Protein AF-A0A0M9EMF6-F1 (afdb_monomer_lite)

pLDDT: mean 70.71, std 20.67, range [30.56, 96.38]

Secondary structure (DSSP, 8-state):
------SSHHHHHHH-TTSEEEEE--SSTTHHHHHHHHHHHHSEEEEEEEE-TT-----SS--SS-S--EEEEEEE--TTSS-GGGTT-EEEEEE--HHHHHHHHHHIIIIIS-TT-SPPHHHHHHHHHHHHHHHHHHHHHHHHHHHHTTS----HHHHHHTT---HHHHHHHSPPPPPTT----HHHHHHHHHHHHHH--S-HHHHHHHHHHHHHHHHHHHHHT--

Structure (mmCIF, N/CA/C/O backbone):
data_AF-A0A0M9EMF6-F1
#
_entry.id   AF-A0A0M9EMF6-F1
#
loop_
_atom_site.group_PDB
_atom_site.id
_atom_site.type_symbol
_atom_site.label_atom_id
_atom_site.label_alt_id
_atom_site.label_comp_id
_atom_site.label_asym_id
_atom_site.label_entity_id
_atom_site.label_seq_id
_atom_site.pdbx_PDB_ins_code
_atom_site.Cartn_x
_atom_site.Cartn_y
_atom_site.Cartn_z
_atom_site.occupancy
_atom_site.B_iso_or_equiv
_atom_site.auth_seq_id
_atom_site.auth_comp_id
_atom_site.auth_asym_id
_atom_site.auth_atom_id
_atom_site.pdbx_PDB_model_num
ATOM 1 N N . MET A 1 1 ? 22.394 -1.302 -4.229 1.00 33.19 1 MET A N 1
ATOM 2 C CA . MET A 1 1 ? 22.634 -2.178 -5.396 1.00 33.19 1 MET A CA 1
ATOM 3 C C . MET A 1 1 ? 23.606 -1.475 -6.319 1.00 33.19 1 MET A C 1
ATOM 5 O O . MET A 1 1 ? 23.375 -0.326 -6.669 1.00 33.19 1 MET A O 1
ATOM 9 N N . GLN A 1 2 ? 24.726 -2.126 -6.613 1.00 31.88 2 GLN A N 1
ATOM 10 C CA . GLN A 1 2 ? 25.745 -1.651 -7.545 1.00 31.88 2 GLN A CA 1
ATOM 11 C C . GLN A 1 2 ? 25.131 -1.702 -8.951 1.00 31.88 2 GLN A C 1
ATOM 13 O O . GLN A 1 2 ? 24.580 -2.732 -9.324 1.00 31.88 2 GLN A O 1
ATOM 18 N N . GLY A 1 3 ? 25.113 -0.572 -9.663 1.00 39.81 3 GLY A N 1
ATOM 19 C CA . GLY A 1 3 ? 24.407 -0.446 -10.939 1.00 39.81 3 GLY A CA 1
ATOM 20 C C . GLY A 1 3 ? 25.000 -1.367 -11.999 1.00 39.81 3 GLY A C 1
ATOM 21 O O . GLY A 1 3 ? 26.116 -1.131 -12.462 1.00 39.81 3 GLY A O 1
ATOM 22 N N . GLU A 1 4 ? 24.264 -2.410 -12.376 1.00 47.81 4 GLU A N 1
ATOM 23 C CA . GLU A 1 4 ? 24.622 -3.231 -13.526 1.00 47.81 4 GLU A CA 1
ATOM 24 C C . GLU A 1 4 ? 24.562 -2.378 -14.800 1.00 47.81 4 GLU A C 1
ATOM 26 O O . GLU A 1 4 ? 23.668 -1.545 -14.987 1.00 47.81 4 GLU A O 1
ATOM 31 N N . ARG A 1 5 ? 25.558 -2.539 -15.676 1.00 49.91 5 ARG A N 1
ATOM 32 C CA . ARG A 1 5 ? 25.557 -1.903 -16.994 1.00 49.91 5 ARG A CA 1
ATOM 33 C C . ARG A 1 5 ? 24.559 -2.648 -17.874 1.00 49.91 5 ARG A C 1
ATOM 35 O O . ARG A 1 5 ? 24.831 -3.768 -18.281 1.00 49.91 5 ARG A O 1
ATOM 42 N N . TYR A 1 6 ? 23.438 -2.011 -18.188 1.00 64.31 6 TYR A N 1
ATOM 43 C CA . TYR A 1 6 ? 22.516 -2.512 -19.205 1.00 64.31 6 TYR A CA 1
ATOM 44 C C . TYR A 1 6 ? 23.149 -2.401 -20.601 1.00 64.31 6 TYR A C 1
ATOM 46 O O . TYR A 1 6 ? 23.648 -1.330 -20.962 1.00 64.31 6 TYR A O 1
ATOM 54 N N . GLU A 1 7 ? 23.139 -3.491 -21.374 1.00 69.00 7 GLU A N 1
ATOM 55 C CA . GLU A 1 7 ? 23.753 -3.558 -22.711 1.00 69.00 7 GLU A CA 1
ATOM 56 C C . GLU A 1 7 ? 22.797 -3.122 -23.835 1.00 69.00 7 GLU A C 1
ATOM 58 O O . GLU A 1 7 ? 23.249 -2.711 -24.904 1.00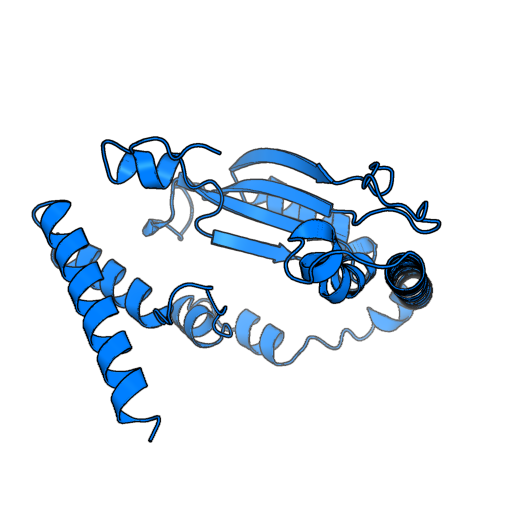 69.00 7 GLU A O 1
ATOM 63 N N . SER A 1 8 ? 21.483 -3.128 -23.586 1.00 59.53 8 SER A N 1
ATOM 64 C CA . SER A 1 8 ? 20.449 -2.671 -24.522 1.00 59.53 8 SER A CA 1
ATOM 65 C C . SER A 1 8 ? 19.252 -2.020 -23.814 1.00 59.53 8 SER A C 1
ATOM 67 O O . SER A 1 8 ? 19.018 -2.245 -22.624 1.00 59.53 8 SER A O 1
ATOM 69 N N . LEU A 1 9 ? 18.428 -1.251 -24.545 1.00 57.59 9 LEU A N 1
ATOM 70 C CA . LEU A 1 9 ? 17.144 -0.747 -24.021 1.00 57.59 9 LEU A CA 1
ATOM 71 C C . LEU A 1 9 ? 16.245 -1.879 -23.503 1.00 57.59 9 LEU A C 1
ATOM 73 O O . LEU A 1 9 ? 15.544 -1.713 -22.508 1.00 57.59 9 LEU A O 1
ATOM 77 N N . ARG A 1 10 ? 16.287 -3.049 -24.145 1.00 58.22 10 ARG A N 1
ATOM 78 C CA . ARG A 1 10 ? 15.527 -4.225 -23.714 1.00 58.22 10 ARG A CA 1
ATOM 79 C C . ARG A 1 10 ? 15.988 -4.728 -22.346 1.00 58.22 10 ARG A C 1
ATOM 81 O O . ARG A 1 10 ? 15.141 -5.122 -21.548 1.00 58.22 10 ARG A O 1
ATOM 88 N N . ASP A 1 11 ? 17.282 -4.661 -22.053 1.00 60.53 11 ASP A N 1
ATOM 89 C CA . ASP A 1 11 ? 17.826 -5.037 -20.743 1.00 60.53 11 ASP A CA 1
ATOM 90 C C . ASP A 1 11 ? 17.415 -4.034 -19.666 1.00 60.53 11 ASP A C 1
ATOM 92 O O . ASP A 1 11 ? 17.090 -4.438 -18.554 1.00 60.53 11 ASP A O 1
ATOM 96 N N . ILE A 1 12 ? 17.318 -2.746 -20.016 1.00 63.00 12 ILE A N 1
ATOM 97 C CA . ILE A 1 12 ? 16.761 -1.708 -19.136 1.00 63.00 12 ILE A CA 1
ATOM 98 C C . ILE A 1 12 ? 15.295 -2.023 -18.812 1.00 63.00 12 ILE A C 1
ATOM 100 O O . ILE A 1 12 ? 14.928 -2.081 -17.644 1.00 63.00 12 ILE A O 1
ATOM 104 N N . PHE A 1 13 ? 14.456 -2.292 -19.817 1.00 58.03 13 PHE A N 1
ATOM 105 C CA . PHE A 1 13 ? 13.044 -2.635 -19.594 1.00 58.03 13 PHE A CA 1
ATOM 106 C C . PHE A 1 13 ? 12.842 -3.988 -18.895 1.00 58.03 13 PHE A C 1
ATOM 108 O O . PHE A 1 13 ? 11.818 -4.198 -18.252 1.00 58.03 13 PHE A O 1
ATOM 115 N N . THR A 1 14 ? 13.807 -4.903 -19.002 1.00 58.03 14 THR A N 1
ATOM 116 C CA . THR A 1 14 ? 13.782 -6.192 -18.293 1.00 58.03 14 THR A CA 1
ATOM 117 C C . THR A 1 14 ? 14.257 -6.045 -16.840 1.00 58.03 14 THR A C 1
ATOM 119 O O . THR A 1 14 ? 13.747 -6.737 -15.956 1.00 58.03 14 THR A O 1
ATOM 122 N N . GLY A 1 15 ? 15.206 -5.139 -16.584 1.00 55.28 15 GLY A N 1
ATOM 123 C CA . GLY A 1 15 ? 15.759 -4.846 -15.260 1.00 55.28 15 GLY A CA 1
ATOM 124 C C . GLY A 1 15 ? 14.928 -3.870 -14.422 1.00 55.28 15 GLY A C 1
ATOM 125 O O . GLY A 1 15 ? 14.939 -3.961 -13.196 1.00 55.28 15 GLY A O 1
ATOM 126 N N . ILE A 1 16 ? 14.166 -2.970 -15.050 1.00 61.19 16 ILE A N 1
ATOM 127 C CA . ILE A 1 16 ? 13.208 -2.097 -14.360 1.00 61.19 16 ILE A CA 1
ATOM 128 C C . ILE A 1 16 ? 11.943 -2.906 -14.071 1.00 61.19 16 ILE A C 1
ATOM 130 O O . ILE A 1 16 ? 11.134 -3.185 -14.955 1.00 61.19 16 ILE A O 1
ATOM 134 N N . HIS A 1 17 ? 11.773 -3.302 -12.813 1.00 53.88 17 HIS A N 1
ATOM 135 C CA . HIS A 1 17 ? 10.653 -4.144 -12.396 1.00 53.88 17 HIS A CA 1
ATOM 136 C C . HIS A 1 17 ? 9.333 -3.379 -12.178 1.00 53.88 17 HIS A C 1
ATOM 138 O O . HIS A 1 17 ? 8.300 -4.006 -11.944 1.00 53.88 17 HIS A O 1
ATOM 144 N N . ASP A 1 18 ? 9.379 -2.050 -12.243 1.00 59.84 18 ASP A N 1
ATOM 145 C CA . ASP A 1 18 ? 8.352 -1.109 -11.797 1.00 59.84 18 ASP A CA 1
ATOM 146 C C . ASP A 1 18 ? 8.169 0.080 -12.762 1.00 59.84 18 ASP A C 1
ATOM 148 O O . ASP A 1 18 ? 7.850 1.187 -12.336 1.00 59.84 18 ASP A O 1
ATOM 152 N N . LEU A 1 19 ? 8.320 -0.142 -14.079 1.00 64.06 19 LEU A N 1
ATOM 153 C CA . LEU A 1 19 ? 8.146 0.912 -15.097 1.00 64.06 19 LEU A CA 1
ATOM 154 C C . LEU A 1 19 ? 6.789 1.630 -14.955 1.00 64.06 19 LEU A C 1
ATOM 156 O O . LEU A 1 19 ? 6.679 2.831 -15.196 1.00 64.06 19 LEU A O 1
ATOM 160 N N . ALA A 1 20 ? 5.765 0.883 -14.535 1.00 72.00 20 ALA A N 1
ATOM 161 C CA . ALA A 1 20 ? 4.508 1.417 -14.045 1.00 72.00 20 ALA A CA 1
ATOM 162 C C . ALA A 1 20 ? 4.144 0.751 -12.711 1.00 72.00 20 ALA A C 1
ATOM 164 O O . ALA A 1 20 ? 4.136 -0.479 -12.593 1.00 72.00 20 ALA A O 1
ATOM 165 N N . GLY A 1 21 ? 3.821 1.582 -11.720 1.00 80.69 21 GLY A N 1
ATOM 166 C CA . GLY A 1 21 ? 3.355 1.166 -10.404 1.00 80.69 21 GLY A CA 1
ATOM 167 C C . GLY A 1 21 ? 1.935 1.662 -10.154 1.00 80.69 21 GLY A C 1
ATOM 168 O O . GLY A 1 21 ? 1.668 2.858 -10.253 1.00 80.69 21 GLY A O 1
ATOM 169 N N . PHE A 1 22 ? 1.024 0.759 -9.802 1.00 87.88 22 PHE A N 1
ATOM 170 C CA . PHE A 1 22 ? -0.332 1.109 -9.385 1.00 87.88 22 PHE A CA 1
ATOM 171 C C . PHE A 1 22 ? -0.535 0.771 -7.920 1.00 87.88 22 PHE A C 1
ATOM 173 O O . PHE A 1 22 ? -0.049 -0.241 -7.421 1.00 87.88 22 PHE A O 1
ATOM 180 N N . ARG A 1 23 ? -1.317 1.600 -7.236 1.00 91.19 23 ARG A N 1
ATOM 181 C CA . ARG A 1 23 ? -1.732 1.349 -5.863 1.00 91.19 23 ARG A CA 1
ATOM 182 C C . ARG A 1 23 ? -3.249 1.285 -5.801 1.00 91.19 23 ARG A C 1
ATOM 184 O O . ARG A 1 23 ? -3.924 2.251 -6.148 1.00 91.19 23 ARG A O 1
ATOM 191 N N . ILE A 1 24 ? -3.775 0.154 -5.349 1.00 91.19 24 ILE A N 1
ATOM 192 C CA . ILE A 1 24 ? -5.198 -0.039 -5.093 1.00 91.19 24 ILE A CA 1
ATOM 193 C C . ILE A 1 24 ? -5.404 0.027 -3.585 1.00 91.19 24 ILE A C 1
ATOM 195 O O . ILE A 1 24 ? -4.901 -0.821 -2.849 1.00 91.19 24 ILE A O 1
ATOM 199 N N . VAL A 1 25 ? -6.147 1.043 -3.146 1.00 93.31 25 VAL A N 1
ATOM 200 C CA . VAL A 1 25 ? -6.516 1.262 -1.743 1.00 93.31 25 VAL A CA 1
ATOM 201 C C . VAL A 1 25 ? -8.030 1.134 -1.631 1.00 93.31 25 VAL A C 1
ATOM 203 O O . VAL A 1 25 ? -8.740 2.086 -1.956 1.00 93.31 25 VAL A O 1
ATOM 206 N N . PRO A 1 26 ? -8.559 -0.037 -1.250 1.00 86.75 26 PRO A N 1
ATOM 207 C CA . PRO A 1 26 ? -9.984 -0.177 -1.016 1.00 86.75 26 PRO A CA 1
ATOM 208 C C . PRO A 1 26 ? -10.425 0.595 0.232 1.00 86.75 26 PRO A C 1
ATOM 210 O O . PRO A 1 26 ? -9.718 0.604 1.239 1.00 86.75 26 PRO A O 1
ATOM 213 N N . ASP A 1 27 ? -11.624 1.178 0.177 1.00 84.75 27 ASP A N 1
ATOM 214 C CA . ASP A 1 27 ? -12.248 1.889 1.305 1.00 84.75 27 ASP A CA 1
ATOM 215 C C . ASP A 1 27 ? -12.807 0.949 2.382 1.00 84.75 27 ASP A C 1
ATOM 217 O O . ASP A 1 27 ? -13.086 1.399 3.493 1.00 84.75 27 ASP A O 1
ATOM 221 N N . TYR A 1 28 ? -12.970 -0.345 2.071 1.00 87.94 28 TYR A N 1
ATOM 222 C CA . TYR A 1 28 ? -13.454 -1.356 3.016 1.00 87.94 28 TYR A CA 1
ATOM 223 C C . TYR A 1 28 ? -12.726 -2.702 2.878 1.00 87.94 28 TYR A C 1
ATOM 225 O O . TYR A 1 28 ? -12.198 -3.004 1.798 1.00 87.94 28 TYR A O 1
ATOM 233 N N . PRO A 1 29 ? -12.730 -3.555 3.926 1.00 86.81 29 PRO A N 1
ATOM 234 C CA . PRO A 1 29 ? -12.073 -4.860 3.892 1.00 86.81 29 PRO A CA 1
ATOM 235 C C . PRO A 1 29 ? -12.555 -5.759 2.758 1.00 86.81 29 PRO A C 1
ATOM 237 O O . PRO A 1 29 ? -11.730 -6.431 2.141 1.00 86.81 29 PRO A O 1
ATOM 240 N N . SER A 1 30 ? -13.854 -5.743 2.421 1.00 88.38 30 SER A N 1
ATOM 241 C CA . SER A 1 30 ? -14.381 -6.580 1.332 1.00 88.38 30 SER A CA 1
ATOM 242 C C . SER A 1 30 ? -13.795 -6.224 -0.038 1.00 88.38 30 SER A C 1
ATOM 244 O O . SER A 1 30 ? -13.811 -7.046 -0.956 1.00 88.38 30 SER A O 1
ATOM 246 N N . GLY A 1 31 ? -13.259 -5.009 -0.188 1.00 88.88 31 GLY A N 1
ATOM 247 C CA . GLY A 1 31 ? -12.635 -4.533 -1.414 1.00 88.88 31 GLY A CA 1
ATOM 248 C C . GLY A 1 31 ? -11.255 -5.131 -1.686 1.00 88.88 31 GLY A C 1
ATOM 249 O O . GLY A 1 31 ? -10.877 -5.235 -2.851 1.00 88.88 31 GLY A O 1
ATOM 250 N N . ILE A 1 32 ? -10.529 -5.582 -0.657 1.00 92.06 32 ILE A N 1
ATOM 251 C CA . ILE A 1 32 ? -9.205 -6.207 -0.812 1.00 92.06 32 ILE A CA 1
ATOM 252 C C . ILE A 1 32 ? -9.293 -7.493 -1.651 1.00 92.06 32 ILE A C 1
ATOM 254 O O . ILE A 1 32 ? -8.712 -7.512 -2.737 1.00 92.06 32 ILE A O 1
ATOM 258 N N . PRO A 1 33 ? -10.065 -8.530 -1.263 1.00 93.06 33 PRO A N 1
ATOM 259 C CA . PRO A 1 33 ? -10.152 -9.755 -2.060 1.00 93.06 33 PRO A CA 1
ATOM 260 C C . PRO A 1 33 ? -10.785 -9.520 -3.441 1.00 93.06 33 PRO A C 1
ATOM 262 O O . PRO A 1 33 ? -10.445 -10.215 -4.396 1.00 93.06 33 PRO A O 1
ATOM 265 N N . LYS A 1 34 ? -11.667 -8.516 -3.591 1.00 90.75 34 LYS A N 1
ATOM 266 C CA . LYS A 1 34 ? -12.200 -8.104 -4.904 1.00 90.75 34 LYS A CA 1
ATOM 267 C C . LYS A 1 34 ? -11.081 -7.572 -5.810 1.00 90.75 34 LYS A C 1
ATOM 269 O O . LYS A 1 34 ? -11.005 -7.967 -6.971 1.00 90.75 34 LYS A O 1
ATOM 274 N N . ALA A 1 35 ? -10.208 -6.708 -5.288 1.00 92.19 35 ALA A N 1
ATOM 275 C CA . ALA A 1 35 ? -9.065 -6.175 -6.026 1.00 92.19 35 ALA A CA 1
ATOM 276 C C . ALA A 1 35 ? -8.072 -7.280 -6.414 1.00 92.19 35 ALA A C 1
ATOM 278 O O . ALA A 1 35 ? -7.681 -7.369 -7.575 1.00 92.19 35 ALA A O 1
ATOM 279 N N . GLU A 1 36 ? -7.720 -8.162 -5.478 1.00 93.44 36 GLU A N 1
ATOM 280 C CA . GLU A 1 36 ? -6.842 -9.310 -5.744 1.00 93.44 36 GLU A CA 1
ATOM 281 C C . GLU A 1 36 ? -7.437 -10.255 -6.800 1.00 93.44 36 GLU A C 1
ATOM 283 O O . GLU A 1 36 ? -6.735 -10.703 -7.711 1.00 93.44 36 GLU A O 1
ATOM 288 N N . GLY A 1 37 ? -8.749 -10.502 -6.737 1.00 90.25 37 GLY A N 1
ATOM 289 C CA . GLY A 1 37 ? -9.484 -11.262 -7.747 1.00 90.25 37 GLY A CA 1
ATOM 290 C C . GLY A 1 37 ? -9.405 -10.623 -9.135 1.00 90.25 37 GLY A C 1
ATOM 291 O O . GLY A 1 37 ? -9.103 -11.309 -10.107 1.00 90.25 37 GLY A O 1
ATOM 292 N N . ILE A 1 38 ? -9.597 -9.303 -9.236 1.00 89.56 38 ILE A N 1
ATOM 293 C CA . ILE A 1 38 ? -9.426 -8.574 -10.502 1.00 89.56 38 ILE A CA 1
ATOM 294 C C . ILE A 1 38 ? -7.994 -8.734 -11.018 1.00 89.56 38 ILE A C 1
ATOM 296 O O . ILE A 1 38 ? -7.815 -9.066 -12.184 1.00 89.56 38 ILE A O 1
ATOM 300 N N . ILE A 1 39 ? -6.976 -8.548 -10.175 1.00 90.56 39 ILE A N 1
ATOM 301 C CA . ILE A 1 39 ? -5.572 -8.647 -10.602 1.00 90.56 39 ILE A CA 1
ATOM 302 C C . ILE A 1 39 ? -5.271 -10.045 -11.155 1.00 90.56 39 ILE A C 1
ATOM 304 O O . ILE A 1 39 ? -4.739 -10.185 -12.252 1.00 90.56 39 ILE A O 1
ATOM 308 N N . THR A 1 40 ? -5.649 -11.084 -10.416 1.00 90.44 40 THR A N 1
ATOM 309 C CA . THR A 1 40 ? -5.358 -12.480 -10.776 1.00 90.44 40 THR A CA 1
ATOM 310 C C . THR A 1 40 ? -6.155 -12.985 -11.981 1.00 90.44 40 THR A C 1
ATOM 312 O O . THR A 1 40 ? -5.691 -13.882 -12.676 1.00 90.44 40 THR A O 1
ATOM 315 N N . GLN A 1 41 ? -7.325 -12.406 -12.267 1.00 88.19 41 GLN A N 1
ATOM 316 C CA . GLN A 1 41 ? -8.123 -12.728 -13.457 1.00 88.19 41 GLN A CA 1
ATOM 317 C C . GLN A 1 41 ? -7.715 -11.906 -14.688 1.00 88.19 41 GLN A C 1
ATOM 319 O O . GLN A 1 41 ? -7.877 -12.350 -15.826 1.00 88.19 41 GLN A O 1
ATOM 324 N N . GLN A 1 42 ? -7.244 -10.674 -14.479 1.00 84.50 42 GLN A N 1
ATOM 325 C CA . GLN A 1 42 ? -7.033 -9.697 -15.546 1.00 84.50 42 GLN A CA 1
ATOM 326 C C . GLN A 1 42 ? -5.566 -9.501 -15.938 1.00 84.50 42 GLN A C 1
ATOM 328 O O . GLN A 1 42 ? -5.290 -8.713 -16.838 1.00 84.50 42 GLN A O 1
ATOM 333 N N . PHE A 1 43 ? -4.623 -10.206 -15.326 1.00 87.75 43 PHE A N 1
ATOM 334 C CA . PHE A 1 43 ? -3.221 -10.105 -15.710 1.00 87.75 43 PHE A CA 1
ATOM 335 C C . PHE A 1 43 ? -2.504 -11.442 -15.581 1.00 87.75 43 PHE A C 1
ATOM 337 O O . PHE A 1 43 ? -2.918 -12.319 -14.824 1.00 87.75 43 PHE A O 1
ATOM 344 N N . ASP A 1 44 ? -1.387 -11.562 -16.291 1.00 90.38 44 ASP A N 1
ATOM 345 C CA . ASP A 1 44 ? -0.523 -12.728 -16.183 1.00 90.38 44 ASP A CA 1
ATOM 346 C C . ASP A 1 44 ? 0.371 -12.547 -14.954 1.00 90.38 44 ASP A C 1
ATOM 348 O O . ASP A 1 44 ? 1.314 -11.748 -14.948 1.00 90.38 44 ASP A O 1
ATOM 352 N N . LEU A 1 45 ? 0.030 -13.240 -13.868 1.00 91.88 45 LEU A N 1
ATOM 353 C CA . LEU A 1 45 ? 0.731 -13.118 -12.594 1.00 91.88 45 LEU A CA 1
ATOM 354 C C . LEU A 1 45 ? 2.166 -13.651 -12.695 1.00 91.88 45 LEU A C 1
ATOM 356 O O . LEU A 1 45 ? 2.386 -14.812 -13.031 1.00 91.88 45 LEU A O 1
ATOM 360 N N . VAL A 1 46 ? 3.141 -12.816 -12.332 1.00 91.50 46 VAL A N 1
ATOM 361 C CA . VAL A 1 46 ? 4.566 -13.182 -12.302 1.00 91.50 46 VAL A CA 1
ATOM 362 C C . VAL A 1 46 ? 5.025 -13.486 -10.881 1.00 91.50 46 VAL A C 1
ATOM 364 O O . VAL A 1 46 ? 5.668 -14.504 -10.638 1.00 91.50 46 VAL A O 1
ATOM 367 N N . LYS A 1 47 ? 4.728 -12.596 -9.926 1.00 92.44 47 LYS A N 1
ATOM 368 C CA . LYS A 1 47 ? 5.161 -12.742 -8.530 1.00 92.44 47 LYS A CA 1
ATOM 369 C C . LYS A 1 47 ? 4.215 -12.021 -7.581 1.00 92.44 47 LYS A C 1
ATOM 371 O O . LYS A 1 47 ? 3.740 -10.935 -7.890 1.00 92.44 47 LYS A O 1
ATOM 376 N N . VAL A 1 48 ? 4.036 -12.582 -6.388 1.00 94.81 48 VAL A N 1
ATOM 377 C CA . VAL A 1 48 ? 3.417 -11.890 -5.252 1.00 94.81 48 VAL A CA 1
ATOM 378 C C . VAL A 1 48 ? 4.464 -11.714 -4.159 1.00 94.81 48 VAL A C 1
ATOM 380 O O . VAL A 1 48 ? 5.100 -12.684 -3.749 1.00 94.81 48 VAL A O 1
ATOM 383 N N . SER A 1 49 ? 4.651 -10.483 -3.688 1.00 93.88 49 SER A N 1
ATOM 384 C CA . SER A 1 49 ? 5.501 -10.169 -2.536 1.00 93.88 49 SER A CA 1
ATOM 385 C C . SER A 1 49 ? 4.625 -9.620 -1.417 1.00 93.88 49 SER A C 1
ATOM 387 O O . SER A 1 49 ? 3.970 -8.598 -1.602 1.00 93.88 49 SER A O 1
ATOM 389 N N . LYS A 1 50 ? 4.596 -10.296 -0.266 1.00 94.25 50 LYS A N 1
ATOM 390 C CA . LYS A 1 50 ? 3.834 -9.845 0.904 1.00 94.25 50 LYS A CA 1
ATOM 391 C C . LYS A 1 50 ? 4.758 -9.156 1.898 1.00 94.25 50 LYS A C 1
ATOM 393 O O . LYS A 1 50 ? 5.738 -9.736 2.359 1.00 94.25 50 LYS A O 1
ATOM 398 N N . PHE A 1 51 ? 4.419 -7.921 2.218 1.00 92.75 51 PHE A N 1
ATOM 399 C CA . PHE A 1 51 ? 5.055 -7.097 3.229 1.00 92.75 51 PHE A CA 1
ATOM 400 C C . PHE A 1 51 ? 4.235 -7.281 4.502 1.00 92.75 51 PHE A C 1
ATOM 402 O O . PHE A 1 51 ? 3.091 -6.858 4.524 1.00 92.75 51 PHE A O 1
ATOM 409 N N . SER A 1 52 ? 4.778 -7.968 5.509 1.00 92.12 52 SER A N 1
ATOM 410 C CA . SER A 1 52 ? 4.056 -8.287 6.753 1.00 92.12 52 SER A CA 1
ATOM 411 C C . SER A 1 52 ? 4.203 -7.182 7.799 1.00 92.12 52 SER A C 1
ATOM 413 O O . SER A 1 52 ? 5.282 -6.595 7.934 1.00 92.12 52 SER A O 1
ATOM 415 N N . SER A 1 53 ? 3.161 -6.966 8.598 1.00 92.12 53 SER A N 1
ATOM 416 C CA . SER A 1 53 ? 3.197 -6.105 9.786 1.00 92.12 53 SER A CA 1
ATOM 417 C C . SER A 1 53 ? 4.152 -6.594 10.887 1.00 92.12 53 SER A C 1
ATOM 419 O O . SER A 1 53 ? 4.576 -5.813 11.734 1.00 92.12 53 SER A O 1
ATOM 421 N N . GLN A 1 54 ? 4.575 -7.862 10.861 1.00 91.06 54 GLN A N 1
ATOM 422 C CA . GLN A 1 54 ? 5.471 -8.452 11.872 1.00 91.06 54 GLN A CA 1
ATOM 423 C C . GLN A 1 54 ? 6.967 -8.275 11.579 1.00 91.06 54 GLN A C 1
ATOM 425 O O . GLN A 1 54 ? 7.808 -8.887 12.237 1.00 91.06 54 GLN A O 1
ATOM 430 N N . ARG A 1 55 ? 7.321 -7.498 10.554 1.00 91.56 55 ARG A N 1
ATOM 431 C CA . ARG A 1 55 ? 8.722 -7.313 10.169 1.00 91.56 55 ARG A CA 1
ATOM 432 C C . ARG A 1 55 ? 9.482 -6.525 11.227 1.00 91.56 55 ARG A C 1
ATOM 434 O O . ARG A 1 55 ? 8.974 -5.542 11.760 1.00 91.56 55 ARG A O 1
ATOM 441 N N . ASP A 1 56 ? 10.716 -6.947 11.471 1.00 87.81 56 ASP A N 1
ATOM 442 C CA . ASP A 1 56 ? 11.655 -6.173 12.269 1.00 87.81 56 ASP A CA 1
ATOM 443 C C . ASP A 1 56 ? 12.169 -4.996 11.433 1.00 87.81 56 ASP A C 1
ATOM 445 O O . ASP A 1 56 ? 12.722 -5.186 10.349 1.00 87.81 56 ASP A O 1
ATOM 449 N N . LEU A 1 57 ? 11.931 -3.783 11.929 1.00 85.56 57 LEU A N 1
ATOM 450 C CA . LEU A 1 57 ? 12.361 -2.536 11.303 1.00 85.56 57 LEU A CA 1
ATOM 451 C C . LEU A 1 57 ? 13.720 -2.059 11.834 1.00 85.56 57 LEU A C 1
ATOM 453 O O . LEU A 1 57 ? 14.180 -1.000 11.422 1.00 85.56 57 LEU A O 1
ATOM 457 N N . SER A 1 58 ? 14.343 -2.805 12.758 1.00 86.62 58 SER A N 1
ATOM 458 C CA . SER A 1 58 ? 15.611 -2.439 13.407 1.00 86.62 58 SER A CA 1
ATOM 459 C C . SER A 1 58 ? 15.581 -1.041 14.044 1.00 86.62 58 SER A C 1
ATOM 461 O O . SER A 1 58 ? 16.588 -0.341 14.102 1.00 86.62 58 SER A O 1
ATOM 463 N N . LEU A 1 59 ? 14.404 -0.635 14.526 1.00 86.44 59 LEU A N 1
ATOM 464 C CA . LEU A 1 59 ? 14.177 0.634 15.210 1.00 86.44 59 LEU A CA 1
ATOM 465 C C . LEU A 1 59 ? 14.572 0.538 16.690 1.00 86.44 59 LEU A C 1
ATOM 467 O O . LEU A 1 59 ? 14.479 -0.519 17.314 1.00 86.44 59 LEU A O 1
ATOM 471 N N . ASN A 1 60 ? 14.944 1.677 17.275 1.00 91.25 60 ASN A N 1
ATOM 472 C CA . ASN A 1 60 ? 15.221 1.788 18.711 1.00 91.25 60 ASN A CA 1
ATOM 473 C C . ASN A 1 60 ? 13.938 1.660 19.555 1.00 91.25 60 ASN A C 1
ATOM 475 O O . ASN A 1 60 ? 13.978 1.252 20.715 1.00 91.25 60 ASN A O 1
ATOM 479 N N . TRP A 1 61 ? 12.791 2.015 18.975 1.00 90.94 61 TRP A N 1
ATOM 480 C CA . TRP A 1 61 ? 11.456 1.753 19.500 1.00 90.94 61 TRP A CA 1
ATOM 481 C C . TRP A 1 61 ? 10.894 0.470 18.887 1.00 90.94 61 TRP A C 1
ATOM 483 O O . TRP A 1 61 ? 10.851 0.341 17.667 1.00 90.94 61 TRP A O 1
ATOM 493 N N . LYS A 1 62 ? 10.392 -0.451 19.719 1.00 92.06 62 LYS A N 1
ATOM 494 C CA . LYS A 1 62 ? 9.673 -1.639 19.243 1.00 92.06 62 LYS A CA 1
ATOM 495 C C . LYS A 1 62 ? 8.221 -1.263 18.906 1.00 92.06 62 LYS A C 1
ATOM 497 O O . LYS A 1 62 ? 7.475 -0.978 19.845 1.00 92.06 62 LYS A O 1
ATOM 502 N 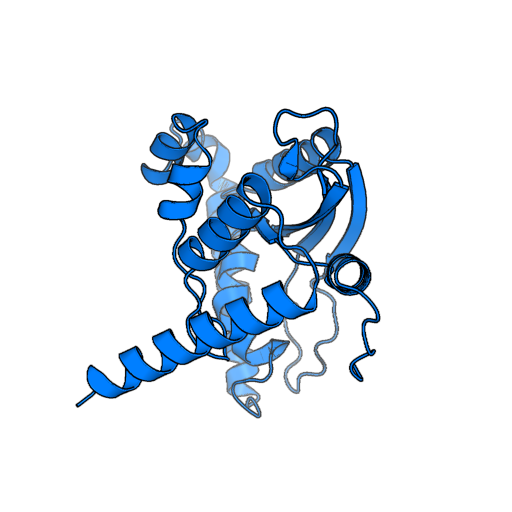N . PRO A 1 63 ? 7.796 -1.312 17.629 1.00 92.19 63 PRO A N 1
ATOM 503 C CA . PRO A 1 63 ? 6.433 -0.950 17.254 1.00 92.19 63 PRO A CA 1
ATOM 504 C C . PRO A 1 63 ? 5.391 -1.852 17.924 1.00 92.19 63 PRO A C 1
ATOM 506 O O . PRO A 1 63 ? 5.548 -3.076 17.970 1.00 92.19 63 PRO A O 1
ATOM 509 N N . ILE A 1 64 ? 4.319 -1.243 18.423 1.00 94.56 64 ILE A N 1
ATOM 510 C CA . ILE A 1 64 ? 3.165 -1.910 19.032 1.00 94.56 64 ILE A CA 1
ATOM 511 C C . ILE A 1 64 ? 2.144 -2.272 17.953 1.00 94.56 64 ILE A C 1
ATOM 513 O O . ILE A 1 64 ? 1.560 -3.354 18.002 1.00 94.56 64 ILE A O 1
ATOM 517 N N . PHE A 1 65 ? 1.946 -1.389 16.971 1.00 94.31 65 PHE A N 1
ATOM 518 C CA . PHE A 1 65 ? 0.963 -1.565 15.897 1.00 94.31 65 PHE A CA 1
ATOM 519 C C . PHE A 1 65 ? 1.566 -2.188 14.632 1.00 94.31 65 PHE A C 1
ATOM 521 O O . PHE A 1 65 ? 0.859 -2.420 13.657 1.00 94.31 65 PHE A O 1
ATOM 528 N N . GLY A 1 66 ? 2.856 -2.524 14.676 1.00 92.88 66 GLY A N 1
ATOM 529 C CA . GLY A 1 66 ? 3.554 -3.246 13.620 1.00 92.88 66 GLY A CA 1
ATOM 530 C C . GLY A 1 66 ? 4.058 -2.358 12.484 1.00 92.88 66 GLY A C 1
ATOM 531 O O . GLY A 1 66 ? 3.855 -1.144 12.445 1.00 92.88 66 GLY A O 1
ATOM 532 N N . ALA A 1 67 ? 4.769 -2.999 11.563 1.00 94.06 67 ALA A N 1
ATOM 533 C CA . ALA A 1 67 ? 5.264 -2.402 10.334 1.00 94.06 67 ALA A CA 1
ATOM 534 C C . ALA A 1 67 ? 4.150 -2.247 9.288 1.00 94.06 67 ALA A C 1
ATOM 536 O O . ALA A 1 67 ? 3.065 -2.803 9.415 1.00 94.06 67 ALA A O 1
ATOM 537 N N . PHE A 1 68 ? 4.469 -1.536 8.210 1.00 93.88 68 PHE A N 1
ATOM 538 C CA . PHE A 1 68 ? 3.584 -1.358 7.062 1.00 93.88 68 PHE A CA 1
ATOM 539 C C . PHE A 1 68 ? 3.243 -2.713 6.430 1.00 93.88 68 PHE A C 1
ATOM 541 O O . PHE A 1 68 ? 4.137 -3.541 6.225 1.00 93.88 68 PHE A O 1
ATOM 548 N N . GLU A 1 69 ? 1.984 -2.926 6.070 1.00 95.06 69 GLU A N 1
ATOM 549 C CA . GLU A 1 69 ? 1.497 -4.161 5.460 1.00 95.06 69 GLU A CA 1
ATOM 550 C C . GLU A 1 69 ? 0.962 -3.929 4.039 1.00 95.06 69 GLU A C 1
ATOM 552 O O . GLU A 1 69 ? 0.213 -2.994 3.760 1.00 95.06 69 GLU A O 1
ATOM 557 N N . SER A 1 70 ? 1.367 -4.782 3.094 1.00 95.19 70 SER A N 1
ATOM 558 C CA . SER A 1 70 ? 0.842 -4.752 1.721 1.00 95.19 70 SER A CA 1
ATOM 559 C C . SER A 1 70 ? 1.111 -6.046 0.954 1.00 95.19 70 SER A C 1
ATOM 561 O O . SER A 1 70 ? 1.976 -6.849 1.316 1.00 95.19 70 SER A O 1
ATOM 563 N N . ALA A 1 71 ? 0.385 -6.234 -0.146 1.00 96.25 71 ALA A N 1
ATOM 564 C CA . ALA A 1 71 ? 0.659 -7.260 -1.140 1.00 96.25 71 ALA A CA 1
ATOM 565 C C . ALA A 1 71 ? 1.010 -6.603 -2.481 1.00 96.25 71 ALA A C 1
ATOM 567 O O . ALA A 1 71 ? 0.193 -5.899 -3.073 1.00 96.25 71 ALA A O 1
ATOM 568 N N . ASN A 1 72 ? 2.223 -6.852 -2.973 1.00 95.12 72 ASN A N 1
ATOM 569 C CA . ASN A 1 72 ? 2.700 -6.339 -4.253 1.00 95.12 72 ASN A CA 1
ATOM 570 C C . ASN A 1 72 ? 2.621 -7.453 -5.295 1.00 95.12 72 ASN A C 1
ATOM 572 O O . ASN A 1 72 ? 3.308 -8.474 -5.190 1.00 95.12 72 ASN A O 1
ATOM 576 N N . TYR A 1 73 ? 1.792 -7.237 -6.306 1.00 93.88 73 TYR A N 1
ATOM 577 C CA . TYR A 1 73 ? 1.576 -8.133 -7.428 1.00 93.88 73 TYR A CA 1
ATOM 578 C C . TYR A 1 73 ? 2.382 -7.637 -8.618 1.00 93.88 73 TYR A C 1
ATOM 580 O O . TYR A 1 73 ? 2.083 -6.593 -9.186 1.00 93.88 73 TYR A O 1
ATOM 588 N N . ARG A 1 74 ? 3.394 -8.398 -9.021 1.00 92.06 74 ARG A N 1
ATOM 589 C CA . ARG A 1 74 ? 4.086 -8.174 -10.289 1.00 92.06 74 ARG A CA 1
ATOM 590 C C . ARG A 1 74 ? 3.387 -8.984 -11.353 1.00 92.06 74 ARG A C 1
ATOM 592 O O . ARG A 1 74 ? 3.281 -10.207 -11.225 1.00 92.06 74 ARG A O 1
ATOM 599 N N . VAL A 1 75 ? 2.905 -8.302 -12.376 1.00 90.12 75 VAL A N 1
ATOM 600 C CA . VAL A 1 75 ? 2.057 -8.885 -13.410 1.00 90.12 75 VAL A CA 1
ATOM 601 C C . VAL A 1 75 ? 2.484 -8.409 -14.790 1.00 90.12 75 VAL A C 1
ATOM 603 O O . VAL A 1 75 ? 3.067 -7.335 -14.922 1.00 90.12 75 VAL A O 1
ATOM 606 N N . LYS A 1 76 ? 2.184 -9.199 -15.819 1.00 86.88 76 LYS A N 1
ATOM 607 C CA . LYS A 1 76 ? 2.304 -8.782 -17.216 1.00 86.88 76 LYS A CA 1
ATOM 608 C C . LYS A 1 76 ? 0.933 -8.485 -17.805 1.00 86.88 76 LYS A C 1
ATOM 610 O O . LYS A 1 76 ? -0.047 -9.177 -17.519 1.00 86.88 76 LYS A O 1
ATOM 615 N N . VAL A 1 77 ? 0.872 -7.456 -18.643 1.00 77.88 77 VAL A N 1
ATOM 616 C CA . VAL A 1 77 ? -0.312 -7.180 -19.463 1.00 77.88 77 VAL A CA 1
ATOM 617 C C . VAL A 1 77 ? -0.356 -8.206 -20.592 1.00 77.88 77 VAL A C 1
ATOM 619 O O . VAL A 1 77 ? 0.582 -8.294 -21.381 1.00 77.88 77 VAL A O 1
ATOM 622 N N . SER A 1 78 ? -1.430 -8.991 -20.663 1.00 71.62 78 SER A N 1
ATOM 623 C CA . SER A 1 78 ? -1.567 -10.025 -21.692 1.00 71.62 78 SER A CA 1
ATOM 624 C C . SER A 1 78 ? -1.684 -9.410 -23.092 1.00 71.62 78 SER A C 1
ATOM 626 O O . SER A 1 78 ? -2.502 -8.511 -23.302 1.00 71.62 78 SER A O 1
ATOM 628 N N . ASP A 1 79 ? -0.959 -9.969 -24.064 1.00 64.38 79 ASP A N 1
ATOM 629 C CA . ASP A 1 79 ? -0.951 -9.518 -25.469 1.00 64.38 79 ASP A CA 1
ATOM 630 C C . ASP A 1 79 ? -2.323 -9.637 -26.159 1.00 64.38 79 ASP A C 1
ATOM 632 O O . ASP A 1 79 ? -2.618 -8.928 -27.116 1.00 64.38 79 ASP A O 1
ATOM 636 N N . ALA A 1 80 ? -3.198 -10.512 -25.655 1.00 57.34 80 ALA A N 1
ATOM 637 C CA . ALA A 1 80 ? -4.533 -10.762 -26.203 1.00 57.34 80 ALA A CA 1
ATOM 638 C C . ALA A 1 80 ? -5.562 -9.641 -25.928 1.00 57.34 80 ALA A C 1
ATOM 640 O O . ALA A 1 80 ? -6.730 -9.772 -26.298 1.00 57.34 80 ALA A O 1
ATOM 641 N N . ARG A 1 81 ? -5.177 -8.559 -25.237 1.00 58.47 81 ARG A N 1
ATOM 642 C CA . ARG A 1 81 ? -6.087 -7.480 -24.815 1.00 58.47 81 ARG A CA 1
ATOM 643 C C . ARG A 1 81 ? -5.899 -6.235 -25.681 1.00 58.47 81 ARG A C 1
ATOM 645 O O . ARG A 1 81 ? -4.837 -6.014 -26.246 1.00 58.47 81 ARG A O 1
ATOM 652 N N . SER A 1 82 ? -6.900 -5.350 -25.708 1.00 54.91 82 SER A N 1
ATOM 653 C CA . SER A 1 82 ? -6.904 -4.059 -26.433 1.00 54.91 82 SER A CA 1
ATOM 654 C C . SER A 1 82 ? -5.814 -3.056 -26.009 1.00 54.91 82 SER A C 1
ATOM 656 O O . SER A 1 82 ? -5.799 -1.922 -26.476 1.00 54.91 82 SER A O 1
ATOM 658 N N . LEU A 1 83 ? -4.905 -3.461 -25.123 1.00 57.28 83 LEU A N 1
ATOM 659 C CA . LEU A 1 83 ? -3.726 -2.727 -24.679 1.00 57.28 83 LEU A CA 1
ATOM 660 C C . LEU A 1 83 ? -2.495 -3.129 -25.509 1.00 57.28 83 LEU A C 1
ATOM 662 O O . LEU A 1 83 ? -1.403 -3.207 -24.963 1.00 57.28 83 LEU A O 1
ATOM 666 N N . GLY A 1 84 ? -2.673 -3.399 -26.808 1.00 57.06 84 GLY A N 1
ATOM 667 C CA . GLY A 1 84 ? -1.655 -3.959 -27.710 1.00 57.06 84 GLY A CA 1
ATOM 668 C C . GLY A 1 84 ? -0.244 -3.351 -27.602 1.00 57.06 84 GLY A C 1
ATOM 669 O O . GLY A 1 84 ? 0.716 -4.115 -27.583 1.00 57.06 84 GLY A O 1
ATOM 670 N N . PRO A 1 85 ? -0.071 -2.023 -27.443 1.00 60.97 85 PRO A N 1
ATOM 671 C CA . PRO A 1 85 ? 1.252 -1.419 -27.242 1.00 60.97 85 PRO A CA 1
ATOM 672 C C . PRO A 1 85 ? 1.939 -1.752 -25.909 1.00 60.97 85 PRO A C 1
ATOM 674 O O . PRO A 1 85 ? 3.141 -1.551 -25.777 1.00 60.97 85 PRO A O 1
ATOM 677 N N . TYR A 1 86 ? 1.179 -2.209 -24.914 1.00 63.72 86 TYR A N 1
ATOM 678 C CA . TYR A 1 86 ? 1.638 -2.486 -23.553 1.00 63.72 86 TYR A CA 1
ATOM 679 C C . TYR A 1 86 ? 1.752 -3.986 -23.253 1.00 63.72 86 TYR A C 1
ATOM 681 O O . TYR A 1 86 ? 2.044 -4.360 -22.117 1.00 63.72 86 TYR A O 1
ATOM 689 N N . GLY A 1 87 ? 1.518 -4.837 -24.256 1.00 70.38 87 GLY A N 1
ATOM 690 C CA . GLY A 1 87 ? 1.669 -6.285 -24.157 1.00 70.38 87 GLY A CA 1
ATOM 691 C C . GLY A 1 87 ? 3.054 -6.689 -23.641 1.00 70.38 87 GLY A C 1
ATOM 692 O O . GLY A 1 87 ? 4.077 -6.136 -24.047 1.00 70.38 87 GLY A O 1
ATOM 693 N N . GLY A 1 88 ? 3.089 -7.598 -22.665 1.00 72.31 88 GLY A N 1
ATOM 694 C CA . GLY A 1 88 ? 4.321 -8.117 -22.070 1.00 72.31 88 GLY A CA 1
ATOM 695 C C . GLY A 1 88 ? 5.038 -7.185 -21.085 1.00 72.31 88 GLY A C 1
ATOM 696 O O . GLY A 1 88 ? 6.003 -7.632 -20.454 1.00 72.31 88 GLY A O 1
ATOM 697 N N . ILE A 1 89 ? 4.575 -5.941 -20.897 1.00 77.06 89 ILE A N 1
ATOM 698 C CA . ILE A 1 89 ? 5.146 -5.003 -19.917 1.00 77.06 89 ILE A CA 1
ATOM 699 C C . ILE A 1 89 ? 4.901 -5.514 -18.499 1.00 77.06 89 ILE A C 1
ATOM 701 O O . ILE A 1 89 ? 3.783 -5.904 -18.152 1.00 77.06 89 ILE A O 1
ATOM 705 N N . LEU A 1 90 ? 5.954 -5.482 -17.678 1.00 81.38 90 LEU A N 1
ATOM 706 C CA . LEU A 1 90 ? 5.879 -5.793 -16.257 1.00 81.38 90 LEU A CA 1
ATOM 707 C C . LEU A 1 90 ? 5.377 -4.571 -15.478 1.00 81.38 90 LEU A C 1
ATOM 709 O O . LEU A 1 90 ? 5.927 -3.477 -15.588 1.00 81.38 90 LEU A O 1
ATOM 713 N N . VAL A 1 91 ? 4.337 -4.783 -14.683 1.00 85.06 91 VAL A N 1
ATOM 714 C CA . VAL A 1 91 ? 3.688 -3.767 -13.854 1.00 85.06 91 VAL A CA 1
ATOM 715 C C . VAL A 1 91 ? 3.660 -4.267 -12.417 1.00 85.06 91 VAL A C 1
ATOM 717 O O . VAL A 1 91 ? 3.378 -5.446 -12.178 1.00 85.06 91 VAL A O 1
ATOM 720 N N . GLU A 1 92 ? 3.916 -3.382 -11.455 1.00 89.75 92 GLU A N 1
ATOM 721 C CA . GLU A 1 92 ? 3.693 -3.679 -10.040 1.00 89.75 92 GLU A CA 1
ATOM 722 C C . GLU A 1 92 ? 2.374 -3.051 -9.573 1.00 89.75 92 GLU A C 1
ATOM 724 O O . GLU A 1 92 ? 2.165 -1.845 -9.669 1.00 89.75 92 GLU A O 1
ATOM 729 N N . ILE A 1 93 ? 1.460 -3.879 -9.071 1.00 92.62 93 ILE A N 1
ATOM 730 C CA . ILE A 1 93 ? 0.194 -3.453 -8.479 1.00 92.62 93 ILE A CA 1
ATOM 731 C C . ILE A 1 93 ? 0.252 -3.754 -6.985 1.00 92.62 93 ILE A C 1
ATOM 733 O O . ILE A 1 93 ? 0.260 -4.912 -6.570 1.00 92.62 93 ILE A O 1
ATOM 737 N N . GLN A 1 94 ? 0.285 -2.713 -6.165 1.00 95.06 94 GLN A N 1
ATOM 738 C CA . GLN A 1 94 ? 0.254 -2.821 -4.716 1.00 95.06 94 GLN A CA 1
ATOM 739 C C . GLN A 1 94 ? -1.186 -2.736 -4.210 1.00 95.06 94 GLN A C 1
ATOM 741 O O . GLN A 1 94 ? -1.884 -1.753 -4.462 1.00 95.06 94 GLN A O 1
ATOM 746 N N . VAL A 1 95 ? -1.610 -3.745 -3.455 1.00 96.38 95 VAL A N 1
ATOM 747 C CA . VAL A 1 95 ? -2.885 -3.765 -2.735 1.00 96.38 95 VAL A CA 1
ATOM 748 C C . VAL A 1 95 ? -2.602 -3.617 -1.245 1.00 96.38 95 VAL A C 1
ATOM 750 O O . VAL A 1 95 ? -1.761 -4.322 -0.684 1.00 96.38 95 VAL A O 1
ATOM 753 N N . LEU A 1 96 ? -3.291 -2.677 -0.609 1.00 96.06 96 LEU A N 1
ATOM 754 C CA . LEU A 1 96 ? -3.172 -2.371 0.814 1.00 96.06 96 LEU A CA 1
ATOM 755 C C . LEU A 1 96 ? -4.480 -1.764 1.325 1.00 96.06 96 LEU A C 1
ATOM 757 O O . LEU A 1 96 ? -5.264 -1.224 0.544 1.00 96.06 96 LEU A O 1
ATOM 761 N N . SER A 1 97 ? -4.709 -1.832 2.634 1.00 94.25 97 SER A N 1
ATOM 762 C CA . SER A 1 97 ? -5.885 -1.211 3.246 1.00 94.25 97 SER A CA 1
ATOM 763 C C . SER A 1 97 ? -5.772 0.319 3.272 1.00 94.25 97 SER A C 1
ATOM 765 O O . SER A 1 97 ? -4.682 0.888 3.137 1.00 94.25 97 SER A O 1
ATOM 767 N N . LEU A 1 98 ? -6.894 1.008 3.501 1.00 91.25 98 LEU A N 1
ATOM 768 C CA . LEU A 1 98 ? -6.878 2.453 3.732 1.00 91.25 98 LEU A CA 1
ATOM 769 C C . LEU A 1 98 ? -6.026 2.833 4.949 1.00 91.25 98 LEU A C 1
ATOM 771 O O . LEU A 1 98 ? -5.317 3.835 4.885 1.00 91.25 98 LEU A O 1
ATOM 775 N N . ALA A 1 99 ? -6.047 2.029 6.022 1.00 92.31 99 ALA A N 1
ATOM 776 C CA . ALA A 1 99 ? -5.190 2.252 7.190 1.00 92.31 99 ALA A CA 1
ATOM 777 C C . ALA A 1 99 ? -3.710 2.253 6.801 1.00 92.31 99 ALA A C 1
ATOM 779 O O . ALA A 1 99 ? -2.996 3.209 7.096 1.00 92.31 99 ALA A O 1
ATOM 780 N N . GLU A 1 100 ? -3.281 1.223 6.075 1.00 95.88 100 GLU A N 1
ATOM 781 C CA . GLU A 1 100 ? -1.900 1.087 5.614 1.00 95.88 100 GLU A CA 1
ATOM 782 C C . GLU A 1 100 ? -1.527 2.226 4.664 1.00 95.88 100 GLU A C 1
ATOM 784 O O . GLU A 1 100 ? -0.422 2.760 4.721 1.00 95.88 100 GLU A O 1
ATOM 789 N N . SER A 1 101 ? -2.458 2.672 3.814 1.00 94.19 101 SER A N 1
ATOM 790 C CA . SER A 1 101 ? -2.208 3.814 2.935 1.00 94.19 101 SER A CA 1
ATOM 791 C C . SER A 1 101 ? -2.055 5.128 3.699 1.00 94.19 101 SER A C 1
ATOM 793 O O . SER A 1 101 ? -1.294 5.984 3.247 1.00 94.19 101 SER A O 1
ATOM 795 N N . LEU A 1 102 ? -2.795 5.330 4.791 1.00 90.56 102 LEU A N 1
ATOM 796 C CA . LEU A 1 102 ? -2.686 6.523 5.631 1.00 90.56 102 LEU A CA 1
ATOM 797 C C . LEU A 1 102 ? -1.391 6.498 6.437 1.00 90.56 102 LEU A C 1
ATOM 799 O O . LEU A 1 102 ? -0.635 7.466 6.394 1.00 90.56 102 LEU A O 1
ATOM 803 N N . PHE A 1 103 ? -1.098 5.374 7.086 1.00 94.12 103 PHE A N 1
ATOM 804 C CA . PHE A 1 103 ? 0.138 5.169 7.828 1.00 94.12 103 PHE A CA 1
ATOM 805 C C . PHE A 1 103 ? 1.374 5.357 6.939 1.00 94.12 103 PHE A C 1
ATOM 807 O O . PHE A 1 103 ? 2.285 6.116 7.274 1.00 94.12 103 PHE A O 1
ATOM 814 N N . ASN A 1 104 ? 1.382 4.741 5.754 1.00 93.12 104 ASN A N 1
ATOM 815 C CA . ASN A 1 104 ? 2.528 4.791 4.853 1.00 93.12 104 ASN A CA 1
ATOM 816 C C . ASN A 1 104 ? 2.805 6.199 4.307 1.00 93.12 104 ASN A C 1
ATOM 818 O O . ASN A 1 104 ? 3.947 6.492 3.979 1.00 93.12 104 ASN A O 1
ATOM 822 N N . LYS A 1 105 ? 1.814 7.105 4.249 1.00 89.00 105 LYS A N 1
ATOM 823 C CA . LYS A 1 105 ? 2.070 8.516 3.889 1.00 89.00 105 LYS A CA 1
ATOM 824 C C . LYS A 1 105 ? 3.056 9.187 4.845 1.00 89.00 105 LYS A C 1
ATOM 826 O O . LYS A 1 105 ? 3.782 10.070 4.414 1.00 89.00 105 LYS A O 1
ATOM 831 N N . LEU A 1 106 ? 3.060 8.783 6.116 1.00 87.06 106 LEU A N 1
ATOM 832 C CA . LEU A 1 106 ? 3.992 9.296 7.116 1.00 87.06 106 LEU A CA 1
ATOM 833 C C . LEU A 1 106 ? 5.240 8.412 7.222 1.00 87.06 106 LEU A C 1
ATOM 835 O O . LEU A 1 106 ? 6.360 8.912 7.219 1.00 87.06 106 LEU A O 1
ATOM 839 N N . ALA A 1 107 ? 5.061 7.092 7.299 1.00 89.50 107 ALA A N 1
ATOM 840 C CA . ALA A 1 107 ? 6.160 6.169 7.566 1.00 89.50 107 ALA A CA 1
ATOM 841 C C . ALA A 1 107 ? 7.138 6.013 6.392 1.00 89.50 107 ALA A C 1
ATOM 843 O O . ALA A 1 107 ? 8.309 5.723 6.623 1.00 89.50 107 ALA A O 1
ATOM 844 N N . HIS A 1 108 ? 6.691 6.192 5.145 1.00 87.06 108 HIS A N 1
ATOM 845 C CA . HIS A 1 108 ? 7.517 5.951 3.962 1.00 87.06 108 HIS A CA 1
ATOM 846 C C . HIS A 1 108 ? 8.807 6.773 3.950 1.00 87.06 108 HIS A C 1
ATOM 848 O O . HIS A 1 108 ? 9.891 6.205 3.836 1.00 87.06 108 HIS A O 1
ATOM 854 N N . ASP A 1 109 ? 8.706 8.087 4.123 1.00 84.75 109 ASP A N 1
ATOM 855 C CA . ASP A 1 109 ? 9.873 8.967 4.017 1.00 84.75 109 ASP A CA 1
ATOM 856 C C . ASP A 1 109 ? 10.713 8.982 5.304 1.00 84.75 109 ASP A C 1
ATOM 858 O O . ASP A 1 109 ? 11.925 9.206 5.256 1.00 84.75 109 ASP A O 1
ATOM 862 N N . LEU A 1 110 ? 10.079 8.704 6.448 1.00 87.88 110 LEU A N 1
ATOM 863 C CA . LEU A 1 110 ? 10.719 8.737 7.763 1.00 87.88 110 LEU A CA 1
ATOM 864 C C . LEU A 1 110 ? 11.428 7.421 8.104 1.00 87.88 110 LEU A C 1
ATOM 866 O O . LEU A 1 110 ? 12.577 7.442 8.524 1.00 87.88 110 LEU A O 1
ATOM 870 N N . ILE A 1 111 ? 10.755 6.281 7.922 1.00 85.00 111 ILE A N 1
ATOM 871 C CA . ILE A 1 111 ? 11.271 4.956 8.302 1.00 85.00 111 ILE A CA 1
ATOM 872 C C . ILE A 1 111 ? 11.894 4.238 7.107 1.00 85.00 111 ILE A C 1
ATOM 874 O O . ILE A 1 111 ? 12.958 3.651 7.240 1.00 85.00 111 ILE A O 1
ATOM 878 N N . TYR A 1 112 ? 11.232 4.234 5.946 1.00 77.38 112 TYR A N 1
ATOM 879 C CA . TYR A 1 112 ? 11.592 3.298 4.870 1.00 77.38 112 TYR A CA 1
ATOM 880 C C . TYR A 1 112 ? 12.562 3.865 3.831 1.00 77.38 112 TYR A C 1
ATOM 882 O O . TYR A 1 112 ? 13.303 3.101 3.216 1.00 77.38 112 TYR A O 1
ATOM 890 N N . LYS A 1 113 ? 12.557 5.181 3.609 1.00 76.31 113 LYS A N 1
ATOM 891 C CA . LYS A 1 113 ? 13.532 5.862 2.745 1.00 76.31 113 LYS A CA 1
ATOM 892 C C . LYS A 1 113 ? 14.685 6.505 3.511 1.00 76.31 113 LYS A C 1
ATOM 894 O O . LYS A 1 113 ? 15.628 6.949 2.864 1.00 76.31 113 LYS A O 1
ATOM 899 N N . GLU A 1 114 ? 14.589 6.591 4.840 1.00 68.12 114 GLU A N 1
ATOM 900 C CA . GLU A 1 114 ? 15.573 7.240 5.728 1.00 68.12 114 GLU A CA 1
ATOM 901 C C . GLU A 1 114 ? 15.930 8.685 5.312 1.00 68.12 114 GLU A C 1
ATOM 903 O O . GLU A 1 114 ? 16.944 9.250 5.718 1.00 68.12 114 GLU A O 1
ATOM 908 N N . THR A 1 115 ? 15.077 9.329 4.510 1.00 67.62 115 THR A N 1
ATOM 909 C CA . THR A 1 115 ? 15.338 10.658 3.933 1.00 67.62 115 THR A CA 1
ATOM 910 C C . THR A 1 115 ? 15.295 11.786 4.962 1.00 67.62 115 THR A C 1
ATOM 912 O O . THR A 1 115 ? 15.734 12.895 4.670 1.00 67.62 115 THR A O 1
ATOM 915 N N . ALA A 1 116 ? 14.784 11.512 6.164 1.00 64.94 116 ALA A N 1
ATOM 916 C CA . ALA A 1 116 ? 14.656 12.476 7.253 1.00 64.94 116 ALA A CA 1
ATOM 917 C C . ALA A 1 116 ? 15.828 12.464 8.254 1.00 64.94 116 ALA A C 1
ATOM 919 O O . ALA A 1 116 ? 15.814 13.247 9.203 1.00 64.94 116 ALA A O 1
ATOM 920 N N . GLY A 1 117 ? 16.843 11.614 8.048 1.00 76.94 117 GLY A N 1
ATOM 921 C CA . GLY A 1 117 ? 17.942 11.429 9.000 1.00 76.94 117 GLY A CA 1
ATOM 922 C C . GLY A 1 117 ? 17.570 10.531 10.186 1.00 76.94 117 GLY A C 1
ATOM 923 O O . GLY A 1 117 ? 16.574 9.809 10.149 1.00 76.94 117 GLY A O 1
ATOM 924 N N . GLU A 1 118 ? 18.395 10.544 11.237 1.00 84.19 118 GLU A N 1
ATOM 925 C CA . GLU A 1 118 ? 18.199 9.682 12.409 1.00 84.19 118 GLU A CA 1
ATOM 926 C C . GLU A 1 118 ? 16.956 10.104 13.213 1.00 84.19 118 GLU A C 1
ATOM 928 O O . GLU A 1 118 ? 16.872 11.220 13.726 1.00 84.19 118 GLU A O 1
ATOM 933 N N . LEU A 1 119 ? 15.987 9.194 13.340 1.00 90.19 119 LEU A N 1
ATOM 934 C CA . LEU A 1 119 ? 14.761 9.417 14.105 1.00 90.19 119 LEU A CA 1
ATOM 935 C C . LEU A 1 119 ? 14.988 9.157 15.595 1.00 90.19 119 LEU A C 1
ATOM 937 O O . LEU A 1 119 ? 15.446 8.075 15.979 1.00 90.19 119 LEU A O 1
ATOM 941 N N . SER A 1 120 ? 14.558 10.083 16.454 1.00 93.44 120 SER A N 1
ATOM 942 C CA . SER A 1 120 ? 14.561 9.843 17.898 1.00 93.44 120 SER A CA 1
ATOM 943 C C . SER A 1 120 ? 13.545 8.760 18.287 1.00 93.44 120 SER A C 1
ATOM 945 O O . SER A 1 120 ? 12.574 8.505 17.574 1.00 93.44 120 SER A O 1
ATOM 947 N N . ILE A 1 121 ? 13.698 8.159 19.473 1.00 94.38 121 ILE A N 1
ATOM 948 C CA . ILE A 1 121 ? 12.706 7.207 20.018 1.00 94.38 121 ILE A CA 1
ATOM 949 C C . ILE A 1 121 ? 11.306 7.842 20.079 1.00 94.38 121 ILE A C 1
ATOM 951 O O . ILE A 1 121 ? 10.304 7.170 19.841 1.00 94.38 121 ILE A O 1
ATOM 955 N N . LYS A 1 122 ? 11.230 9.147 20.371 1.00 94.88 122 LYS A N 1
ATOM 956 C CA . LYS A 1 122 ? 9.966 9.888 20.400 1.00 94.88 122 LYS A CA 1
ATOM 957 C C . LYS A 1 122 ? 9.323 9.945 19.013 1.00 94.88 122 LYS A C 1
ATOM 959 O O . LYS A 1 122 ? 8.118 9.730 18.916 1.00 94.88 122 LYS A O 1
ATOM 964 N N . ASP A 1 123 ? 10.103 10.193 17.965 1.00 94.12 123 ASP A N 1
ATOM 965 C CA . ASP A 1 123 ? 9.596 10.242 16.588 1.00 94.12 123 ASP A CA 1
ATOM 966 C C . ASP A 1 123 ? 9.116 8.861 16.137 1.00 94.12 123 ASP A C 1
ATOM 968 O O . ASP A 1 123 ? 8.011 8.727 15.618 1.00 94.12 123 ASP A O 1
ATOM 972 N N . GLN A 1 124 ? 9.895 7.815 16.427 1.00 93.94 124 GLN A N 1
ATOM 973 C CA . GLN A 1 124 ? 9.530 6.430 16.116 1.00 93.94 124 GLN A CA 1
ATOM 974 C C . GLN A 1 124 ? 8.226 6.011 16.819 1.00 93.94 124 GLN A C 1
ATOM 976 O O . GLN A 1 124 ? 7.350 5.421 16.189 1.00 93.94 124 GLN A O 1
ATOM 981 N N . ASN A 1 125 ? 8.053 6.381 18.092 1.00 94.19 125 ASN A N 1
ATOM 982 C CA . ASN A 1 125 ? 6.811 6.155 18.836 1.00 94.19 125 ASN A CA 1
ATOM 983 C C . ASN A 1 125 ? 5.630 6.928 18.220 1.00 94.19 125 ASN A C 1
ATOM 985 O O . ASN A 1 125 ? 4.556 6.369 18.018 1.00 94.19 125 ASN A O 1
ATOM 989 N N . MET A 1 126 ? 5.822 8.195 17.840 1.00 94.12 126 MET A N 1
ATOM 990 C CA . MET A 1 126 ? 4.767 8.974 17.180 1.00 94.12 126 MET A CA 1
ATOM 991 C C . MET A 1 126 ? 4.328 8.361 15.846 1.00 94.12 126 MET A C 1
ATOM 993 O O . MET A 1 126 ? 3.134 8.356 15.537 1.00 94.12 126 MET A O 1
ATOM 997 N N . ILE A 1 127 ? 5.268 7.815 15.073 1.00 93.56 127 ILE A N 1
ATOM 998 C CA . ILE A 1 127 ? 4.962 7.113 13.824 1.00 93.56 127 ILE A CA 1
ATOM 999 C C . ILE A 1 127 ? 4.165 5.831 14.114 1.00 93.56 127 ILE A C 1
ATOM 1001 O O . ILE A 1 127 ? 3.145 5.597 13.470 1.00 93.56 127 ILE A O 1
ATOM 1005 N N . ASP A 1 128 ? 4.544 5.049 15.124 1.00 94.25 128 ASP A N 1
ATOM 1006 C CA . ASP A 1 128 ? 3.803 3.852 15.553 1.00 94.25 128 ASP A CA 1
ATOM 1007 C C . ASP A 1 128 ? 2.379 4.187 16.052 1.00 94.25 128 ASP A C 1
ATOM 1009 O O . ASP A 1 128 ? 1.403 3.563 15.635 1.00 94.25 128 ASP A O 1
ATOM 1013 N N . ILE A 1 129 ? 2.206 5.256 16.842 1.00 94.25 129 ILE A N 1
ATOM 1014 C CA . ILE A 1 129 ? 0.878 5.753 17.252 1.00 94.25 129 ILE A CA 1
ATOM 1015 C C . ILE A 1 129 ? 0.028 6.130 16.032 1.00 94.25 129 ILE A C 1
ATOM 1017 O O . ILE A 1 129 ? -1.169 5.831 15.997 1.00 94.25 129 ILE A O 1
ATOM 1021 N N . SER A 1 130 ? 0.620 6.763 15.013 1.00 94.25 130 SER A N 1
ATOM 1022 C CA . SER A 1 130 ? -0.100 7.101 13.778 1.00 94.25 130 SER A CA 1
ATOM 1023 C C . SER A 1 130 ? -0.615 5.857 13.043 1.00 94.25 130 SER A C 1
ATOM 1025 O O . SER A 1 130 ? -1.703 5.894 12.454 1.00 94.25 130 SER A O 1
ATOM 1027 N N . HIS A 1 131 ? 0.117 4.740 13.137 1.00 95.94 131 HIS A N 1
ATOM 1028 C CA . HIS A 1 131 ? -0.330 3.459 12.609 1.00 95.94 131 HIS A CA 1
ATOM 1029 C C . HIS A 1 131 ? -1.571 2.975 13.366 1.00 95.94 131 HIS A C 1
ATOM 1031 O O . HIS A 1 131 ? -2.610 2.717 12.754 1.00 95.94 131 HIS A O 1
ATOM 1037 N N . GLY A 1 132 ? -1.512 2.972 14.701 1.00 92.25 132 GLY A N 1
ATOM 1038 C CA . GLY A 1 132 ? -2.647 2.620 15.557 1.00 92.25 132 GLY A CA 1
ATOM 1039 C C . GLY A 1 132 ? -3.895 3.467 15.288 1.00 92.25 132 GLY A C 1
ATOM 1040 O O . GLY A 1 132 ? -4.993 2.927 15.169 1.00 92.25 132 GLY A O 1
ATOM 1041 N N . LEU A 1 133 ? -3.746 4.784 15.110 1.00 93.12 133 LEU A N 1
ATOM 1042 C CA . LEU A 1 133 ? -4.860 5.678 14.762 1.00 93.12 133 LEU A CA 1
ATOM 1043 C C . LEU A 1 133 ? -5.490 5.326 13.408 1.00 93.12 133 LEU A C 1
ATOM 1045 O O . LEU A 1 133 ? -6.717 5.312 13.281 1.00 93.12 133 LEU A O 1
ATOM 1049 N N . SER A 1 134 ? -4.659 5.009 12.415 1.00 91.75 134 SER A N 1
ATOM 1050 C CA . SER A 1 134 ? -5.117 4.612 11.081 1.00 91.75 134 SER A CA 1
ATOM 1051 C C . SER A 1 134 ? -5.898 3.294 11.131 1.00 91.75 134 SER A C 1
ATOM 1053 O O . SER A 1 134 ? -6.980 3.193 10.548 1.00 91.75 134 SER A O 1
ATOM 1055 N N . LEU A 1 135 ? -5.406 2.312 11.895 1.00 91.00 135 LEU A N 1
ATOM 1056 C CA . LEU A 1 135 ? -6.081 1.031 12.128 1.00 91.00 135 LEU A CA 1
ATOM 1057 C C . LEU A 1 135 ? -7.409 1.209 12.879 1.00 91.00 135 L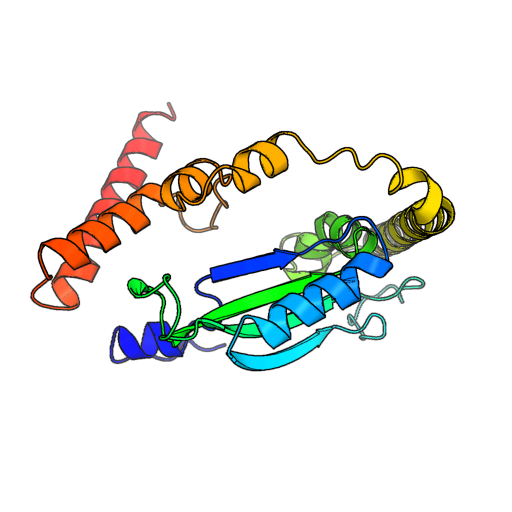EU A C 1
ATOM 1059 O O . LEU A 1 135 ? -8.424 0.650 12.468 1.00 91.00 135 LEU A O 1
ATOM 1063 N N . CYS A 1 136 ? -7.443 2.033 13.930 1.00 89.31 136 CYS A N 1
ATOM 1064 C CA . CYS A 1 136 ? -8.671 2.348 14.665 1.00 89.31 136 CYS A CA 1
ATOM 1065 C C . CYS A 1 136 ? -9.742 2.953 13.750 1.00 89.31 136 CYS A C 1
ATOM 1067 O O . CYS A 1 136 ? -10.901 2.537 13.784 1.00 89.31 136 CYS A O 1
ATOM 1069 N N . TYR A 1 137 ? -9.360 3.907 12.897 1.00 86.88 137 TYR A N 1
ATOM 1070 C CA . TYR A 1 137 ? -10.291 4.501 11.940 1.00 86.88 137 TYR A CA 1
ATOM 1071 C C . TYR A 1 137 ? -10.809 3.471 10.930 1.00 86.88 137 TYR A C 1
ATOM 1073 O O . TYR A 1 137 ? -12.007 3.420 10.644 1.00 86.88 137 TYR A O 1
ATOM 1081 N N . TRP A 1 138 ? -9.927 2.599 10.443 1.00 87.69 138 TRP A N 1
ATOM 1082 C CA . TRP A 1 138 ? -10.297 1.519 9.537 1.00 87.69 138 TRP A CA 1
ATOM 1083 C C . TRP A 1 138 ? -11.277 0.522 10.152 1.00 87.69 138 TRP A C 1
ATOM 1085 O O . TRP A 1 138 ? -12.237 0.129 9.490 1.00 87.69 138 TRP A O 1
ATOM 1095 N N . ILE A 1 139 ? -11.107 0.163 11.426 1.00 83.81 139 ILE A N 1
ATOM 1096 C CA . ILE A 1 139 ? -12.057 -0.686 12.162 1.00 83.81 139 ILE A CA 1
ATOM 1097 C C . ILE A 1 139 ? -13.436 -0.013 12.239 1.00 83.81 139 ILE A C 1
ATOM 1099 O O . ILE A 1 139 ? -14.458 -0.666 11.997 1.00 83.81 139 ILE A O 1
ATOM 1103 N N . CYS A 1 140 ? -13.483 1.293 12.520 1.00 83.44 140 CYS A N 1
ATOM 1104 C CA . CYS A 1 140 ? -14.730 2.060 12.537 1.00 83.44 140 CYS A CA 1
ATOM 1105 C C . CYS A 1 140 ? -15.428 2.058 11.168 1.00 83.44 140 CYS A C 1
ATOM 1107 O O . CYS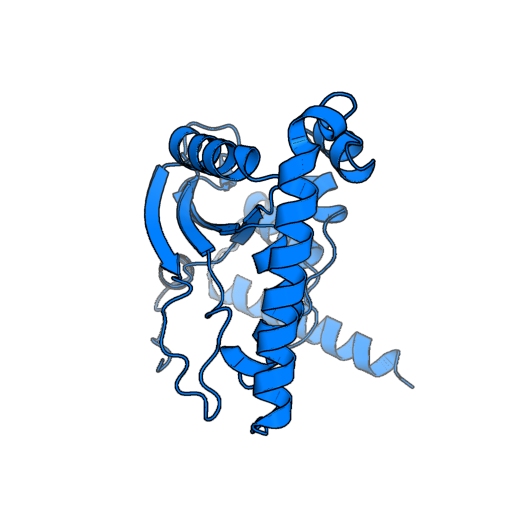 A 1 140 ? -16.633 1.808 11.103 1.00 83.44 140 CYS A O 1
ATOM 1109 N N . LEU A 1 141 ? -14.684 2.292 10.080 1.00 83.44 141 LEU A N 1
ATOM 1110 C CA . LEU A 1 141 ? -15.221 2.229 8.715 1.00 83.44 141 LEU A CA 1
ATOM 1111 C C . LEU A 1 141 ? -15.730 0.829 8.370 1.00 83.44 141 LEU A C 1
ATOM 1113 O O . LEU A 1 141 ? -16.860 0.685 7.909 1.00 83.44 141 LEU A O 1
ATOM 1117 N N . SER A 1 142 ? -14.935 -0.197 8.667 1.00 84.06 142 SER A N 1
ATOM 1118 C CA . SER A 1 142 ? -15.274 -1.604 8.427 1.00 84.06 142 SER A CA 1
ATOM 1119 C C . SER A 1 142 ? -16.572 -2.002 9.133 1.00 84.06 142 SER A C 1
ATOM 1121 O O . SER A 1 142 ? -17.433 -2.653 8.550 1.00 84.06 142 SER A O 1
ATOM 1123 N N . SER A 1 143 ? -16.770 -1.535 10.369 1.00 84.19 143 SER A N 1
ATOM 1124 C CA . SER A 1 143 ? -17.983 -1.806 11.156 1.00 84.19 143 SER A CA 1
ATOM 1125 C C . SER A 1 143 ? -19.249 -1.163 10.570 1.00 84.19 143 SER A C 1
ATOM 1127 O O . SER A 1 143 ? -20.364 -1.555 10.914 1.00 84.19 143 SER A O 1
ATOM 1129 N N . MET A 1 144 ? -19.092 -0.168 9.693 1.00 84.88 144 MET A N 1
ATOM 1130 C CA . MET A 1 144 ? -20.182 0.570 9.053 1.00 84.88 144 MET A CA 1
ATOM 1131 C C . MET A 1 144 ? -20.298 0.284 7.548 1.00 84.88 144 MET A C 1
ATOM 1133 O O . MET A 1 144 ? -21.203 0.829 6.913 1.00 84.88 144 MET A O 1
ATOM 1137 N N . GLU A 1 145 ? -19.447 -0.584 6.985 1.00 84.75 145 GLU A N 1
ATOM 1138 C CA . GLU A 1 145 ? -19.364 -0.889 5.547 1.00 84.75 145 GLU A CA 1
ATOM 1139 C C . GLU A 1 145 ? -20.743 -1.164 4.943 1.00 84.75 145 GLU A C 1
ATOM 1141 O O . GLU A 1 145 ? -21.165 -0.474 4.020 1.00 84.75 145 GLU A O 1
ATOM 1146 N N . GLY A 1 146 ? -21.508 -2.089 5.530 1.00 81.19 146 GLY A N 1
ATOM 1147 C CA . GLY A 1 146 ? -22.822 -2.467 5.008 1.00 81.19 146 GLY A CA 1
ATOM 1148 C C . GLY A 1 146 ? -23.839 -1.320 4.946 1.00 81.19 146 GLY A C 1
ATOM 1149 O O . GLY A 1 146 ? -24.765 -1.382 4.144 1.00 81.19 146 GLY A O 1
ATOM 1150 N N . LYS A 1 147 ? -23.683 -0.265 5.760 1.00 82.38 147 LYS A N 1
ATOM 1151 C CA . LYS A 1 147 ? -24.518 0.949 5.691 1.00 82.38 147 LYS A CA 1
ATOM 1152 C C . LYS A 1 147 ? -23.983 1.948 4.668 1.00 82.38 147 LYS A C 1
ATOM 1154 O O . LYS A 1 147 ? -24.766 2.625 4.010 1.00 82.38 147 LYS A O 1
ATOM 1159 N N . LEU A 1 148 ? -22.662 2.057 4.551 1.00 77.06 148 LEU A N 1
ATOM 1160 C CA . LEU A 1 148 ? -22.000 3.017 3.670 1.00 77.06 148 LEU A CA 1
ATOM 1161 C C . LEU A 1 148 ? -22.005 2.559 2.200 1.00 77.06 148 LEU A C 1
ATOM 1163 O O . LEU A 1 148 ? -22.170 3.389 1.307 1.00 77.06 148 LEU A O 1
ATOM 1167 N N . GLU A 1 149 ? -21.912 1.253 1.936 1.00 74.62 149 GLU A N 1
ATOM 1168 C CA . GLU A 1 149 ? -21.986 0.684 0.582 1.00 74.62 149 GLU A CA 1
ATOM 1169 C C . GLU A 1 149 ? -23.403 0.683 -0.012 1.00 74.62 149 GLU A C 1
ATOM 1171 O O . GLU A 1 149 ? -23.544 0.578 -1.226 1.00 74.62 149 GLU A O 1
ATOM 1176 N N . GLN A 1 150 ? -24.462 0.859 0.791 1.00 68.06 150 GLN A N 1
ATOM 1177 C CA . GLN A 1 150 ? -25.834 0.991 0.267 1.00 68.06 150 GLN A CA 1
ATOM 1178 C C . GLN A 1 150 ? -26.034 2.265 -0.561 1.00 68.06 150 GLN A C 1
ATOM 1180 O O . GLN A 1 150 ? -26.940 2.329 -1.390 1.00 68.06 150 GLN A O 1
ATOM 1185 N N . ASN A 1 151 ? -25.196 3.282 -0.347 1.00 61.56 151 ASN A N 1
ATOM 1186 C CA . ASN A 1 151 ? -25.223 4.512 -1.124 1.00 61.56 151 ASN A CA 1
ATOM 1187 C C . ASN A 1 151 ? -23.786 4.982 -1.397 1.00 61.56 151 ASN A C 1
ATOM 1189 O O . ASN A 1 151 ? -23.316 5.953 -0.792 1.00 61.56 151 ASN A O 1
ATOM 1193 N N . PRO A 1 152 ? -23.053 4.259 -2.265 1.00 60.44 152 PRO A N 1
ATOM 1194 C CA . PRO A 1 152 ? -21.632 4.478 -2.437 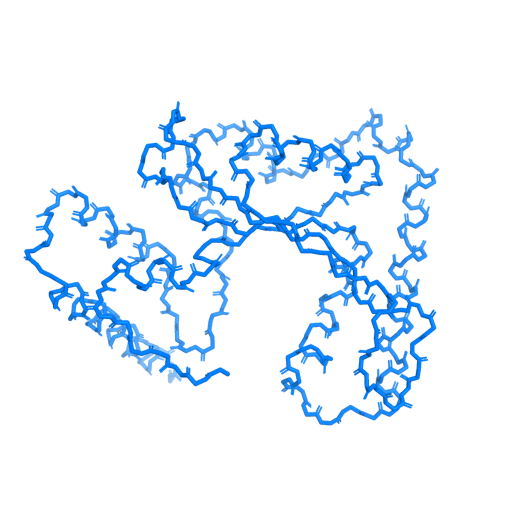1.00 60.44 152 PRO A CA 1
ATOM 1195 C C . PRO A 1 152 ? -21.422 5.853 -3.067 1.00 60.44 152 PRO A C 1
ATOM 1197 O O . PRO A 1 152 ? -21.797 6.107 -4.216 1.00 60.44 152 PRO A O 1
ATOM 1200 N N . LYS A 1 153 ? -20.798 6.764 -2.317 1.00 61.03 153 LYS A N 1
ATOM 1201 C CA . LYS A 1 153 ? -20.358 8.058 -2.845 1.00 61.03 153 LYS A CA 1
ATOM 1202 C C . LYS A 1 153 ? -19.125 7.836 -3.711 1.00 61.03 153 LYS A C 1
ATOM 1204 O O . LYS A 1 153 ? -18.004 8.065 -3.276 1.00 61.03 153 LYS A O 1
ATOM 1209 N N . ILE A 1 154 ? -19.330 7.382 -4.944 1.00 54.25 154 ILE A N 1
ATOM 1210 C CA . ILE A 1 154 ? -18.241 7.254 -5.915 1.00 54.25 154 ILE A CA 1
ATOM 1211 C C . ILE A 1 154 ? -17.665 8.660 -6.140 1.00 54.25 154 ILE A C 1
ATOM 1213 O O . ILE A 1 154 ? -18.423 9.540 -6.564 1.00 54.25 154 ILE A O 1
ATOM 1217 N N . PRO A 1 155 ? -16.367 8.907 -5.894 1.00 49.91 155 PRO A N 1
ATOM 1218 C CA . PRO A 1 155 ? -15.774 10.217 -6.132 1.00 49.91 155 PRO A CA 1
ATOM 1219 C C . PRO A 1 155 ? -16.004 10.664 -7.577 1.00 49.91 155 PRO A C 1
ATOM 1221 O O . PRO A 1 155 ? -15.900 9.864 -8.508 1.00 49.91 155 PRO A O 1
ATOM 1224 N N . GLN A 1 156 ? -16.292 11.949 -7.794 1.00 43.84 156 GLN A N 1
ATOM 1225 C CA . GLN A 1 156 ? -16.617 12.472 -9.127 1.00 43.84 156 GLN A CA 1
ATOM 1226 C C . GLN A 1 156 ? -15.510 12.180 -10.159 1.00 43.84 156 GLN A C 1
ATOM 1228 O O . GLN A 1 156 ? -15.806 11.940 -11.327 1.00 43.84 156 GLN A O 1
ATOM 1233 N N . ALA A 1 157 ? -14.243 12.140 -9.730 1.00 41.16 157 ALA A N 1
ATOM 1234 C CA . ALA A 1 157 ? -13.108 11.741 -10.563 1.00 41.16 157 ALA A CA 1
ATOM 1235 C C . ALA A 1 157 ? -13.214 10.285 -11.057 1.00 41.16 157 ALA A C 1
ATOM 1237 O O . ALA A 1 157 ? -13.011 10.025 -12.239 1.00 41.16 157 ALA A O 1
ATOM 1238 N N . VAL A 1 158 ? -13.632 9.350 -10.196 1.00 43.28 158 VAL A N 1
ATOM 1239 C CA . VAL A 1 158 ? -13.862 7.940 -10.557 1.00 43.28 158 VAL A CA 1
ATOM 1240 C C . VAL A 1 158 ? -15.098 7.800 -11.451 1.00 43.28 158 VAL A C 1
ATOM 1242 O O . VAL A 1 158 ? -15.084 7.040 -12.416 1.00 43.28 158 VAL A O 1
ATOM 1245 N N . GLN A 1 159 ? -16.154 8.585 -11.206 1.00 49.72 159 GLN A N 1
ATOM 1246 C CA . GLN A 1 159 ? -17.323 8.633 -12.097 1.00 49.72 159 GLN A CA 1
ATOM 1247 C C . GLN A 1 159 ? -16.958 9.139 -13.500 1.00 49.72 159 GLN A C 1
ATOM 1249 O O . GLN A 1 159 ? -17.482 8.635 -14.495 1.00 49.72 159 GLN A O 1
ATOM 1254 N N . LYS A 1 160 ? -16.049 10.119 -13.586 1.00 46.28 160 LYS A N 1
ATOM 1255 C CA . LYS A 1 160 ? -15.487 10.606 -14.851 1.00 46.28 160 LYS A CA 1
ATOM 1256 C C . LYS A 1 160 ? -14.618 9.530 -15.508 1.00 46.28 160 LYS A C 1
ATOM 1258 O O . LYS A 1 160 ? -14.830 9.257 -16.682 1.00 46.28 160 LYS A O 1
ATOM 1263 N N . ALA A 1 161 ? -13.741 8.857 -14.761 1.00 44.38 161 ALA A N 1
ATOM 1264 C CA . ALA A 1 161 ? -12.887 7.780 -15.273 1.00 44.38 161 ALA A CA 1
ATOM 1265 C C . ALA A 1 161 ? -13.688 6.577 -15.806 1.00 44.38 161 ALA A C 1
ATOM 1267 O O . ALA A 1 161 ? -13.368 6.045 -16.861 1.00 44.38 161 ALA A O 1
ATOM 1268 N N . LYS A 1 162 ? -14.798 6.201 -15.156 1.00 43.44 162 LYS A N 1
ATOM 1269 C CA . LYS A 1 162 ? -15.689 5.119 -15.620 1.00 43.44 162 LYS A CA 1
ATOM 1270 C C . LYS A 1 162 ? -16.332 5.405 -16.989 1.00 43.44 162 LYS A C 1
ATOM 1272 O O . LYS A 1 162 ? -16.747 4.475 -17.671 1.00 43.44 162 LYS A O 1
ATOM 1277 N N . LYS A 1 163 ? -16.416 6.679 -17.397 1.00 40.56 163 LYS A N 1
ATOM 1278 C CA . LYS A 1 163 ? -16.876 7.106 -18.734 1.00 40.56 163 LYS A CA 1
ATOM 1279 C C . LYS A 1 163 ? -15.741 7.233 -19.754 1.00 40.56 163 LYS A C 1
ATOM 1281 O O . LYS A 1 163 ? -16.004 7.482 -20.927 1.00 40.56 163 LYS A O 1
ATOM 1286 N N . VAL A 1 164 ? -14.494 7.097 -19.318 1.00 43.06 164 VAL A N 1
ATOM 1287 C CA . VAL A 1 164 ? -13.297 7.312 -20.123 1.00 43.06 164 VAL A CA 1
ATOM 1288 C C . VAL A 1 164 ? -12.681 5.941 -20.398 1.00 43.06 164 VAL A C 1
ATOM 1290 O O . VAL A 1 164 ? -11.804 5.474 -19.687 1.00 43.06 164 VAL A O 1
ATOM 1293 N N . ALA A 1 165 ? -13.130 5.310 -21.484 1.00 43.53 165 ALA A N 1
ATOM 1294 C CA . ALA A 1 165 ? -12.360 4.271 -22.178 1.00 43.53 165 ALA A CA 1
ATOM 1295 C C . ALA A 1 165 ? -11.138 4.860 -22.927 1.00 43.53 165 ALA A C 1
ATOM 1297 O O . ALA A 1 165 ? -10.457 4.167 -23.674 1.00 43.53 165 ALA A O 1
ATOM 1298 N N . ASP A 1 166 ? -10.883 6.158 -22.748 1.00 48.38 166 ASP A N 1
ATOM 1299 C CA . ASP A 1 166 ? -9.907 6.964 -23.467 1.00 48.38 166 ASP A CA 1
ATOM 1300 C C . ASP A 1 166 ? -8.720 7.242 -22.533 1.00 48.38 166 ASP A C 1
ATOM 1302 O O . ASP A 1 166 ? -8.610 8.294 -21.898 1.00 48.38 166 ASP A O 1
ATOM 1306 N N . LEU A 1 167 ? -7.865 6.224 -22.403 1.00 44.56 167 LEU A N 1
ATOM 1307 C CA . LEU A 1 167 ? -6.649 6.197 -21.582 1.00 44.56 167 LEU A CA 1
ATOM 1308 C C . LEU A 1 167 ? -5.812 7.504 -21.652 1.00 44.56 167 LEU A C 1
ATOM 1310 O O . LEU A 1 167 ? -5.373 7.956 -20.594 1.00 44.56 167 LEU A O 1
ATOM 1314 N N . PRO A 1 168 ? -5.672 8.194 -22.808 1.00 48.09 168 PRO A N 1
ATOM 1315 C CA . PRO A 1 168 ? -5.040 9.517 -22.897 1.00 48.09 168 PRO A CA 1
ATOM 1316 C C . PRO A 1 168 ? -5.598 10.584 -21.942 1.00 48.09 168 PRO A C 1
ATOM 1318 O O . PRO A 1 168 ? -4.836 11.348 -21.349 1.00 48.09 168 PRO A O 1
ATOM 1321 N N . LYS A 1 169 ? -6.919 10.632 -21.733 1.00 46.44 169 LYS A N 1
ATOM 1322 C CA . LYS A 1 169 ? -7.541 11.587 -20.798 1.00 46.44 169 LYS A CA 1
ATOM 1323 C C . LYS A 1 169 ? -7.307 11.210 -19.342 1.00 46.44 169 LYS A C 1
ATOM 1325 O O . LYS A 1 169 ? -7.255 12.093 -18.493 1.00 46.44 169 LYS A O 1
ATOM 1330 N N . LEU A 1 170 ? -7.171 9.916 -19.052 1.00 44.09 170 LEU A N 1
ATOM 1331 C CA . LEU A 1 170 ? -6.832 9.432 -17.715 1.00 44.09 170 LEU A CA 1
ATOM 1332 C C . LEU A 1 170 ? -5.383 9.795 -17.362 1.00 44.09 170 LEU A C 1
ATOM 1334 O O . LEU A 1 170 ? -5.131 10.295 -16.270 1.00 44.09 170 LEU A O 1
ATOM 1338 N N . VAL A 1 171 ? -4.459 9.625 -18.312 1.00 48.91 171 VAL A N 1
ATOM 1339 C CA . VAL A 1 171 ? -3.052 10.031 -18.177 1.00 48.91 171 VAL A CA 1
ATOM 1340 C C . VAL A 1 171 ? -2.937 11.541 -17.948 1.00 48.91 171 VAL A C 1
ATOM 1342 O O . VAL A 1 171 ? -2.257 11.955 -17.019 1.00 48.91 171 VAL A O 1
ATOM 1345 N N . GLN A 1 172 ? -3.669 12.367 -18.705 1.00 47.75 172 GLN A N 1
ATOM 1346 C CA . GLN A 1 172 ? -3.703 13.826 -18.496 1.00 47.75 172 GLN A CA 1
ATOM 1347 C C . GLN A 1 172 ? -4.332 14.254 -17.160 1.00 47.75 172 GLN A C 1
ATOM 1349 O O . GLN A 1 172 ? -4.067 15.353 -16.684 1.00 47.75 172 GLN A O 1
ATOM 1354 N N . ALA A 1 173 ? -5.193 13.420 -16.573 1.00 44.28 173 ALA A N 1
ATOM 1355 C CA . ALA A 1 173 ? -5.865 13.698 -15.305 1.00 44.28 173 ALA A CA 1
ATOM 1356 C C . ALA A 1 173 ? -5.127 13.126 -14.081 1.00 44.28 173 ALA A C 1
ATOM 1358 O O . ALA A 1 173 ? -5.570 13.348 -12.952 1.00 44.28 173 ALA A O 1
ATOM 1359 N N . THR A 1 174 ? -4.044 12.370 -14.288 1.00 41.06 174 THR A N 1
ATOM 1360 C CA . THR A 1 174 ? -3.247 11.797 -13.200 1.00 41.06 174 THR A CA 1
ATOM 1361 C C . THR A 1 174 ? -2.264 12.863 -12.702 1.00 41.06 174 THR A C 1
ATOM 1363 O O . THR A 1 174 ? -1.518 13.395 -13.520 1.00 41.06 174 THR A O 1
ATOM 1366 N N . PRO A 1 175 ? -2.260 13.219 -11.402 1.00 39.44 175 PRO A N 1
ATOM 1367 C CA . PRO A 1 175 ? -1.330 14.210 -10.864 1.00 39.44 175 PRO A CA 1
ATOM 1368 C C . PRO A 1 175 ? 0.122 13.774 -11.084 1.00 39.44 175 PRO A C 1
ATOM 1370 O O . PRO A 1 175 ? 0.445 12.607 -10.853 1.00 39.44 175 PRO A O 1
ATOM 1373 N N . ASP A 1 176 ? 0.983 14.703 -11.501 1.00 41.56 176 ASP A N 1
ATOM 1374 C CA . ASP A 1 176 ? 2.412 14.446 -11.692 1.00 41.56 176 ASP A CA 1
ATOM 1375 C C . ASP A 1 176 ? 3.053 13.920 -10.396 1.00 41.56 176 ASP A C 1
ATOM 1377 O O . ASP A 1 176 ? 2.869 14.488 -9.316 1.00 41.56 176 ASP A O 1
ATOM 1381 N N . SER A 1 177 ? 3.827 12.835 -10.491 1.00 36.03 177 SER A N 1
ATOM 1382 C CA . SER A 1 177 ? 4.700 12.402 -9.400 1.00 36.03 177 SER A CA 1
ATOM 1383 C C . SER A 1 177 ? 6.022 13.156 -9.489 1.00 36.03 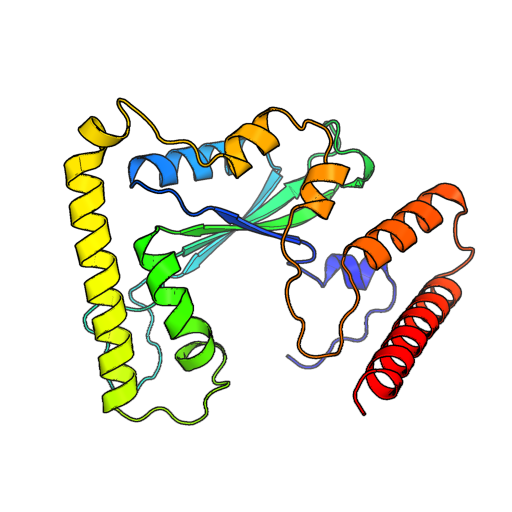177 SER A C 1
ATOM 1385 O O . SER A 1 177 ? 6.724 13.052 -10.498 1.00 36.03 177 SER A O 1
ATOM 1387 N N . GLU A 1 178 ? 6.398 13.883 -8.441 1.00 36.38 178 GLU A N 1
ATOM 1388 C CA . GLU A 1 178 ? 7.721 14.501 -8.373 1.00 36.38 178 GLU A CA 1
ATOM 1389 C C . GLU A 1 178 ? 8.804 13.414 -8.276 1.00 36.38 178 GLU A C 1
ATOM 1391 O O . GLU A 1 178 ? 8.800 12.591 -7.359 1.00 36.38 178 GLU A O 1
ATOM 1396 N N . SER A 1 179 ? 9.729 13.392 -9.241 1.00 38.19 179 SER A N 1
ATOM 1397 C CA . SER A 1 179 ? 10.951 12.590 -9.163 1.00 38.19 179 SER A CA 1
ATOM 1398 C C . SER A 1 179 ? 12.116 13.469 -8.694 1.00 38.19 179 SER A C 1
ATOM 1400 O O . SER A 1 179 ? 12.211 14.650 -9.033 1.00 38.19 179 SER A O 1
ATOM 1402 N N . LEU A 1 180 ? 13.015 12.882 -7.902 1.00 35.12 180 LEU A N 1
ATOM 1403 C CA . LEU A 1 180 ? 14.138 13.548 -7.224 1.00 35.12 180 LEU A CA 1
ATOM 1404 C C . LEU A 1 180 ? 15.263 14.052 -8.160 1.00 35.12 180 LEU A C 1
ATOM 1406 O O . LEU A 1 180 ? 16.322 14.435 -7.672 1.00 35.12 180 LEU A O 1
ATOM 1410 N N . SER A 1 181 ? 15.080 14.067 -9.486 1.00 38.75 181 SER A N 1
ATOM 1411 C CA . SER A 1 181 ? 16.141 14.436 -10.443 1.00 38.75 181 SER A CA 1
ATOM 1412 C C . SER A 1 181 ? 15.710 15.391 -11.564 1.00 38.75 181 SER A C 1
ATOM 1414 O O . SER A 1 181 ? 16.346 15.427 -12.615 1.00 38.75 181 SER A O 1
ATOM 1416 N N . GLY A 1 182 ? 14.661 16.186 -11.349 1.00 45.44 182 GLY A N 1
ATOM 1417 C CA . GLY A 1 182 ? 14.166 17.165 -12.323 1.00 45.44 182 GLY A CA 1
ATOM 1418 C C . GLY A 1 182 ? 12.887 16.706 -13.024 1.00 45.44 182 GLY A C 1
ATOM 1419 O O . GLY A 1 182 ? 12.676 15.518 -13.273 1.00 45.44 182 GLY A O 1
ATOM 1420 N N . ARG A 1 183 ? 11.998 17.667 -13.299 1.00 47.06 183 ARG A N 1
ATOM 1421 C CA . ARG A 1 183 ? 10.667 17.421 -13.862 1.00 47.06 183 ARG A CA 1
ATOM 1422 C C . ARG A 1 183 ? 10.792 17.020 -15.329 1.00 47.06 183 ARG A C 1
ATOM 1424 O O . ARG A 1 183 ? 11.106 17.848 -16.172 1.00 47.06 183 ARG A O 1
ATOM 1431 N N . ILE A 1 184 ? 10.505 15.760 -15.640 1.00 47.81 184 ILE A N 1
ATOM 1432 C CA . ILE A 1 184 ? 10.088 15.378 -16.991 1.00 47.81 184 ILE A CA 1
ATOM 1433 C C . ILE A 1 184 ? 8.587 15.099 -16.902 1.00 47.81 184 ILE A C 1
ATOM 1435 O O . ILE A 1 184 ? 8.208 14.080 -16.320 1.00 47.81 184 ILE A O 1
ATOM 1439 N N . PRO A 1 185 ? 7.727 15.987 -17.429 1.00 52.28 185 PRO A N 1
ATOM 1440 C CA . PRO A 1 185 ? 6.288 15.765 -17.433 1.00 52.28 185 PRO A CA 1
ATOM 1441 C C . PRO A 1 185 ? 5.942 14.428 -18.095 1.00 52.28 185 PRO A C 1
ATOM 1443 O O . PRO A 1 185 ? 6.487 14.087 -19.150 1.00 52.28 185 PRO A O 1
ATOM 1446 N N . VAL A 1 186 ? 5.002 13.676 -17.517 1.00 49.12 186 VAL A N 1
ATOM 1447 C CA . VAL A 1 186 ? 4.562 12.378 -18.069 1.00 49.12 186 VAL A CA 1
ATOM 1448 C C . VAL A 1 186 ? 4.058 12.540 -19.507 1.00 49.12 186 VAL A C 1
ATOM 1450 O O . VAL A 1 186 ? 4.299 11.691 -20.361 1.00 49.12 186 VAL A O 1
ATOM 1453 N N . THR A 1 187 ? 3.441 13.680 -19.816 1.00 50.56 187 THR A N 1
ATOM 1454 C CA . THR A 1 187 ? 3.002 14.054 -21.168 1.00 50.56 187 THR A CA 1
ATOM 1455 C C . THR A 1 187 ? 4.151 14.130 -22.176 1.00 50.56 187 THR A C 1
ATOM 1457 O O . THR A 1 187 ? 3.971 13.770 -23.340 1.00 50.56 187 THR A O 1
ATOM 1460 N N . THR A 1 188 ? 5.340 14.545 -21.744 1.00 54.03 188 THR A N 1
ATOM 1461 C CA . THR A 1 188 ? 6.544 14.601 -22.576 1.00 54.03 188 THR A CA 1
ATOM 1462 C C . THR A 1 188 ? 7.065 13.201 -22.882 1.00 54.03 188 THR A C 1
ATOM 1464 O O . THR A 1 188 ? 7.398 12.919 -24.031 1.00 54.03 188 THR A O 1
ATOM 1467 N N . LEU A 1 189 ? 7.060 12.297 -21.897 1.00 53.12 189 LEU A N 1
ATOM 1468 C CA . LEU A 1 189 ? 7.415 10.888 -22.103 1.00 53.12 189 LEU A CA 1
ATOM 1469 C C . LEU A 1 189 ? 6.426 10.192 -23.043 1.00 53.12 189 LEU A C 1
ATOM 1471 O O . LEU A 1 189 ? 6.840 9.490 -23.962 1.00 53.12 189 LEU A O 1
ATOM 1475 N N . VAL A 1 190 ? 5.127 10.445 -22.870 1.00 54.16 190 VAL A N 1
ATOM 1476 C CA . VAL A 1 190 ? 4.073 9.888 -23.729 1.00 54.16 190 VAL A CA 1
ATOM 1477 C C . VAL A 1 190 ? 4.212 10.382 -25.168 1.00 54.16 190 VAL A C 1
ATOM 1479 O O . VAL A 1 190 ? 4.223 9.560 -26.076 1.00 54.16 190 VAL A O 1
ATOM 1482 N N . ARG A 1 191 ? 4.441 11.684 -25.397 1.00 55.97 191 ARG A N 1
ATOM 1483 C CA . ARG A 1 191 ? 4.709 12.216 -26.748 1.00 55.97 191 ARG A CA 1
ATOM 1484 C C . ARG A 1 191 ? 5.963 11.620 -27.381 1.00 55.97 191 ARG A C 1
ATOM 1486 O O . ARG A 1 191 ? 6.000 11.409 -28.590 1.00 55.97 191 ARG A O 1
ATOM 1493 N N . LEU A 1 192 ? 7.001 11.365 -26.587 1.00 57.88 192 LEU A N 1
ATOM 1494 C CA . LEU A 1 192 ? 8.232 10.751 -27.077 1.00 57.88 192 LEU A CA 1
ATOM 1495 C C . LEU A 1 192 ? 7.982 9.303 -27.533 1.00 57.88 192 LEU A C 1
ATOM 1497 O O . LEU A 1 192 ? 8.480 8.895 -28.580 1.00 57.88 192 LEU A O 1
ATOM 1501 N N . LEU A 1 193 ? 7.147 8.562 -26.798 1.00 52.94 193 LEU A N 1
ATOM 1502 C CA . LEU A 1 193 ? 6.705 7.208 -27.146 1.00 52.94 193 LEU A CA 1
ATOM 1503 C C . LEU A 1 193 ? 5.751 7.188 -28.356 1.00 52.94 193 LEU A C 1
ATOM 1505 O O . LEU A 1 193 ? 5.874 6.321 -29.217 1.00 52.94 193 LEU A O 1
ATOM 1509 N N . GLU A 1 194 ? 4.842 8.156 -28.473 1.00 53.31 194 GLU A N 1
ATOM 1510 C CA . GLU A 1 194 ? 3.957 8.316 -29.639 1.00 53.31 194 GLU A CA 1
ATOM 1511 C C . GLU A 1 194 ? 4.759 8.642 -30.910 1.00 53.31 194 GLU A C 1
ATOM 1513 O O . GLU A 1 194 ? 4.547 8.042 -31.968 1.00 53.31 194 GLU A O 1
ATOM 1518 N N . ASN A 1 195 ? 5.745 9.539 -30.807 1.00 52.00 195 ASN A N 1
ATOM 1519 C CA . ASN A 1 195 ? 6.663 9.847 -31.905 1.00 52.00 195 ASN A CA 1
ATOM 1520 C C . ASN A 1 195 ? 7.546 8.642 -32.266 1.00 52.00 195 ASN A C 1
ATOM 1522 O O . ASN A 1 195 ? 7.807 8.417 -33.448 1.00 52.00 195 ASN A O 1
ATOM 1526 N N . TYR A 1 196 ? 7.955 7.837 -31.280 1.00 59.03 196 TYR A N 1
ATOM 1527 C CA . TYR A 1 196 ? 8.681 6.584 -31.498 1.00 59.03 196 TYR A CA 1
ATOM 1528 C C . TYR A 1 196 ? 7.855 5.580 -32.315 1.00 59.03 196 TYR A C 1
ATOM 1530 O O . TYR A 1 196 ? 8.363 5.018 -33.285 1.00 59.03 196 TYR A O 1
ATOM 1538 N N . GLN A 1 197 ? 6.572 5.412 -31.979 1.00 51.59 197 GLN A N 1
ATOM 1539 C CA . GLN A 1 197 ? 5.650 4.533 -32.709 1.00 51.59 197 GLN A CA 1
ATOM 1540 C C . GLN A 1 197 ? 5.338 5.031 -34.124 1.00 51.59 197 GLN A C 1
ATOM 1542 O O . GLN A 1 197 ? 5.119 4.221 -35.022 1.00 51.59 197 GLN A O 1
ATOM 1547 N N . THR A 1 198 ? 5.328 6.350 -34.328 1.00 49.69 198 THR A N 1
ATOM 1548 C CA . THR A 1 198 ? 4.939 6.962 -35.608 1.00 49.69 198 THR A CA 1
ATOM 1549 C C . THR A 1 198 ? 6.106 7.071 -36.592 1.00 49.69 198 THR A C 1
ATOM 1551 O O . THR A 1 198 ? 5.907 6.907 -37.793 1.00 49.69 198 THR A O 1
ATOM 1554 N N . TYR A 1 199 ? 7.322 7.343 -36.108 1.00 51.34 199 TYR A N 1
ATOM 1555 C CA . TYR A 1 199 ? 8.457 7.698 -36.970 1.00 51.34 199 TYR A CA 1
ATOM 1556 C C . TYR A 1 199 ? 9.651 6.745 -36.897 1.00 51.34 199 TYR A C 1
ATOM 1558 O O . TYR A 1 199 ? 10.532 6.874 -37.741 1.00 51.34 199 TYR A O 1
ATOM 1566 N N . GLY A 1 200 ? 9.679 5.797 -35.948 1.00 48.78 200 GLY A N 1
ATOM 1567 C CA . GLY A 1 200 ? 10.721 4.772 -35.826 1.00 48.78 200 GLY A CA 1
ATOM 1568 C C . GLY A 1 200 ? 12.139 5.349 -35.763 1.00 48.78 200 GLY A C 1
ATOM 1569 O O . GLY A 1 200 ? 12.793 5.523 -36.790 1.00 48.78 200 GLY A O 1
ATOM 1570 N N . LEU A 1 201 ? 12.649 5.628 -34.560 1.00 53.66 201 LEU A N 1
ATOM 1571 C CA . LEU A 1 201 ? 14.054 6.030 -34.410 1.00 53.66 201 LEU A CA 1
ATOM 1572 C C . LEU A 1 201 ? 14.989 4.934 -34.930 1.00 53.66 201 LEU A C 1
ATOM 1574 O O . LEU A 1 201 ? 14.752 3.743 -34.717 1.00 53.66 201 LEU A O 1
ATOM 1578 N N . LYS A 1 202 ? 16.062 5.343 -35.613 1.00 52.69 202 LYS A N 1
ATOM 1579 C CA . LYS A 1 202 ? 16.960 4.428 -36.323 1.00 52.69 202 LYS A CA 1
ATOM 1580 C C . LYS A 1 202 ? 17.980 3.766 -35.390 1.00 52.69 202 LYS A C 1
ATOM 1582 O O . LYS A 1 202 ? 18.605 2.796 -35.810 1.00 52.69 202 LYS A O 1
ATOM 1587 N N . SER A 1 203 ? 18.153 4.244 -34.147 1.00 56.06 203 SER A N 1
ATOM 1588 C CA . SER A 1 203 ? 18.973 3.575 -33.117 1.00 56.06 203 SER A CA 1
ATOM 1589 C C . SER A 1 203 ? 18.771 4.107 -31.683 1.00 56.06 203 SER A C 1
ATOM 1591 O O . SER A 1 203 ? 18.361 5.251 -31.482 1.00 56.06 203 SER A O 1
ATOM 1593 N N . ASP A 1 204 ? 19.161 3.303 -30.685 1.00 46.28 204 ASP A N 1
ATOM 1594 C CA . ASP A 1 204 ? 19.142 3.620 -29.242 1.00 46.28 204 ASP A CA 1
ATOM 1595 C C . ASP A 1 204 ? 19.897 4.915 -28.874 1.00 46.28 204 ASP A C 1
ATOM 1597 O O . ASP A 1 204 ? 19.538 5.602 -27.913 1.00 46.28 204 ASP A O 1
ATOM 1601 N N . ASN A 1 205 ? 20.925 5.287 -29.646 1.00 53.12 205 ASN A N 1
ATOM 1602 C CA . ASN A 1 205 ? 21.702 6.508 -29.414 1.00 53.12 205 ASN A CA 1
ATOM 1603 C C . ASN A 1 205 ? 20.891 7.778 -29.708 1.00 53.12 205 ASN A C 1
ATOM 1605 O O . ASN A 1 205 ? 20.964 8.737 -28.942 1.00 53.12 205 ASN A O 1
ATOM 1609 N N . GLU A 1 206 ? 20.057 7.767 -30.751 1.00 56.41 206 GLU A N 1
ATOM 1610 C CA . GLU A 1 206 ? 19.212 8.919 -31.089 1.00 56.41 206 GLU A CA 1
ATOM 1611 C C . GLU A 1 206 ? 18.133 9.157 -30.024 1.00 56.41 206 GLU A C 1
ATOM 1613 O O . GLU A 1 206 ? 17.869 10.302 -29.658 1.00 56.41 206 GLU A O 1
ATOM 1618 N N . LEU A 1 207 ? 17.554 8.084 -29.468 1.00 54.31 207 LEU A N 1
ATOM 1619 C CA . LEU A 1 207 ? 16.590 8.180 -28.368 1.00 54.31 207 LEU A CA 1
ATOM 1620 C C . LEU A 1 207 ? 17.241 8.788 -27.119 1.00 54.31 207 LEU A C 1
ATOM 1622 O O . LEU A 1 207 ? 16.670 9.667 -26.470 1.00 54.31 207 LEU A O 1
ATOM 1626 N N . ARG A 1 208 ? 18.461 8.345 -26.797 1.00 52.28 208 ARG A N 1
ATOM 1627 C CA . ARG A 1 208 ? 19.223 8.842 -25.647 1.00 52.28 208 ARG A CA 1
ATOM 1628 C C . ARG A 1 208 ? 19.580 10.320 -25.793 1.00 52.28 208 ARG A C 1
ATOM 1630 O O . ARG A 1 208 ? 19.496 11.059 -24.813 1.00 52.28 208 ARG A O 1
ATOM 1637 N N . ASP A 1 209 ? 19.945 10.757 -26.993 1.00 60.22 209 ASP A N 1
ATOM 1638 C CA . ASP A 1 209 ? 20.287 12.153 -27.266 1.00 60.22 209 ASP A CA 1
ATOM 1639 C C . ASP A 1 209 ? 19.050 13.062 -27.285 1.00 60.22 209 ASP A C 1
ATOM 1641 O O . ASP A 1 209 ? 19.106 14.184 -26.773 1.00 60.22 209 ASP A O 1
ATOM 1645 N N . GLN A 1 210 ? 17.899 12.569 -27.755 1.00 59.81 210 GLN A N 1
ATOM 1646 C CA . GLN A 1 210 ? 16.625 13.287 -27.644 1.00 59.81 210 GLN A CA 1
ATOM 1647 C C . GLN A 1 210 ? 16.164 13.434 -26.190 1.00 59.81 210 GLN A C 1
ATOM 1649 O O . GLN A 1 210 ? 15.789 14.532 -25.782 1.00 59.81 210 GLN A O 1
ATOM 1654 N N . LEU A 1 211 ? 16.257 12.372 -25.382 1.00 53.84 211 LEU A N 1
ATOM 1655 C CA . LEU A 1 211 ? 15.942 12.430 -23.950 1.00 53.84 211 LEU A CA 1
ATOM 1656 C C . LEU A 1 211 ? 16.843 13.431 -23.209 1.00 53.84 211 LEU A C 1
ATOM 1658 O O . LEU A 1 211 ? 16.349 14.214 -22.399 1.00 53.84 211 LEU A O 1
ATOM 1662 N N . LYS A 1 212 ? 18.143 13.475 -23.536 1.00 54.56 212 LYS A N 1
ATOM 1663 C CA . LYS A 1 212 ? 19.078 14.479 -22.995 1.00 54.56 212 LYS A CA 1
ATOM 1664 C C . LYS A 1 212 ? 18.723 15.905 -23.420 1.00 54.56 212 LYS A C 1
ATOM 1666 O O . LYS A 1 212 ? 18.783 16.807 -22.591 1.00 54.56 212 LYS A O 1
ATOM 1671 N N . GLN A 1 213 ? 18.343 16.127 -24.680 1.00 58.56 213 GLN A N 1
ATOM 1672 C CA . GLN A 1 213 ? 17.927 17.455 -25.147 1.00 58.56 213 GLN A CA 1
ATOM 1673 C C . GLN A 1 213 ? 16.639 17.939 -24.479 1.00 58.56 213 GLN A C 1
ATOM 1675 O O . GLN A 1 213 ? 16.521 19.124 -24.180 1.00 58.56 213 GLN A O 1
ATOM 1680 N N . VAL A 1 214 ? 15.671 17.049 -24.270 1.00 54.47 214 VAL A N 1
ATOM 1681 C CA . VAL A 1 214 ? 14.399 17.380 -23.617 1.00 54.47 214 VAL A CA 1
ATOM 1682 C C . VAL A 1 214 ? 14.627 17.706 -22.140 1.00 54.47 214 VAL A C 1
ATOM 1684 O O . VAL A 1 214 ? 14.185 18.755 -21.679 1.00 54.47 214 VAL A O 1
ATOM 1687 N N . ALA A 1 215 ? 15.403 16.880 -21.430 1.00 48.75 215 ALA A N 1
ATOM 1688 C CA . ALA A 1 215 ? 15.782 17.142 -20.042 1.00 48.75 215 ALA A CA 1
ATOM 1689 C C . ALA A 1 215 ? 16.607 18.438 -19.888 1.00 48.75 215 ALA A C 1
ATOM 1691 O O . ALA A 1 215 ? 16.413 19.185 -18.932 1.00 48.75 215 ALA A O 1
ATOM 1692 N N . GLY A 1 216 ? 17.491 18.743 -20.847 1.00 48.16 216 GLY A N 1
ATOM 1693 C CA . GLY A 1 216 ? 18.299 19.967 -20.849 1.00 48.16 216 GLY A CA 1
ATOM 1694 C C . GLY A 1 216 ? 17.507 21.251 -21.129 1.00 48.16 216 GLY A C 1
ATOM 1695 O O . GLY A 1 216 ? 17.831 22.293 -20.566 1.00 48.16 216 GLY A O 1
ATOM 1696 N N . ARG A 1 217 ? 16.451 21.196 -21.956 1.00 49.59 217 ARG A N 1
ATOM 1697 C CA . ARG A 1 217 ? 15.574 22.355 -22.213 1.00 49.59 217 ARG A CA 1
ATOM 1698 C C . ARG A 1 217 ? 14.718 22.702 -20.995 1.00 49.59 217 ARG A C 1
ATOM 1700 O O . ARG A 1 217 ? 14.632 23.870 -20.643 1.00 49.59 217 ARG A O 1
ATOM 1707 N N . GLU A 1 218 ? 14.137 21.707 -20.329 1.00 44.19 218 GLU A N 1
ATOM 1708 C CA . GLU A 1 218 ? 13.318 21.903 -19.119 1.00 44.19 218 GLU A CA 1
ATOM 1709 C C . GLU A 1 218 ? 14.156 22.412 -17.928 1.00 44.19 218 GLU A C 1
ATOM 1711 O O . GLU A 1 218 ? 13.720 23.293 -17.183 1.00 44.19 218 GLU A O 1
ATOM 1716 N N . ALA A 1 219 ? 15.402 21.939 -17.793 1.00 39.19 219 ALA A N 1
ATOM 1717 C CA . ALA A 1 219 ? 16.347 22.461 -16.805 1.00 39.19 219 ALA A CA 1
ATOM 1718 C C . ALA A 1 219 ? 16.666 23.953 -17.028 1.00 39.19 219 ALA A C 1
ATOM 1720 O O . ALA A 1 219 ? 16.772 24.699 -16.060 1.00 39.19 219 ALA A O 1
ATOM 1721 N N . HIS A 1 220 ? 16.756 24.404 -18.285 1.00 34.91 220 HIS A N 1
ATOM 1722 C CA . HIS A 1 220 ? 16.967 25.817 -18.623 1.00 34.91 220 HIS A CA 1
ATOM 1723 C C . HIS A 1 220 ? 15.728 26.689 -18.346 1.00 34.91 220 HIS A C 1
ATOM 1725 O O . HIS A 1 220 ? 15.862 27.777 -17.794 1.00 34.91 220 HIS A O 1
ATOM 1731 N N . TRP A 1 221 ? 14.524 26.189 -18.648 1.00 30.56 221 TRP A N 1
ATOM 1732 C CA . TRP A 1 221 ? 13.254 26.887 -18.382 1.00 30.56 221 TRP A CA 1
ATOM 1733 C C . TRP A 1 221 ? 12.961 27.088 -16.890 1.00 30.56 221 TRP A C 1
ATOM 1735 O O . TRP A 1 221 ? 12.333 28.073 -16.508 1.00 30.56 221 TRP A O 1
ATOM 1745 N N . THR A 1 222 ? 13.428 26.174 -16.037 1.00 37.44 222 THR A N 1
ATOM 1746 C CA . THR A 1 222 ? 13.235 26.272 -14.581 1.00 37.44 222 THR A CA 1
ATOM 1747 C C . THR A 1 222 ? 14.154 27.326 -13.946 1.00 37.44 222 THR A C 1
ATOM 1749 O O . THR A 1 222 ? 13.820 27.870 -12.898 1.00 37.44 222 THR A O 1
ATOM 1752 N N . ILE A 1 223 ? 15.288 27.643 -14.586 1.00 37.50 223 ILE A N 1
ATOM 1753 C CA . ILE A 1 223 ? 16.243 28.660 -14.116 1.00 37.50 223 ILE A CA 1
ATOM 1754 C C . ILE A 1 223 ? 15.781 30.076 -14.507 1.00 37.50 223 ILE A C 1
ATOM 1756 O O . ILE A 1 223 ? 15.922 30.991 -13.709 1.00 37.50 223 ILE A O 1
ATOM 1760 N N . GLU A 1 224 ? 15.175 30.267 -15.685 1.00 35.72 224 GLU A N 1
ATOM 1761 C CA . GLU A 1 224 ? 14.755 31.602 -16.163 1.00 35.72 224 GLU A CA 1
ATOM 1762 C C . GLU A 1 224 ? 13.431 32.118 -15.568 1.00 35.72 224 GLU A C 1
ATOM 1764 O O . GLU A 1 224 ? 13.145 33.307 -15.650 1.00 35.72 224 GLU A O 1
ATOM 1769 N N . MET A 1 225 ? 12.619 31.251 -14.957 1.00 34.50 225 MET A N 1
ATOM 1770 C CA . MET A 1 225 ? 11.330 31.616 -14.335 1.00 34.50 225 MET A CA 1
ATOM 1771 C C . MET A 1 225 ? 11.398 31.672 -12.796 1.00 34.50 225 MET A C 1
ATOM 1773 O O . MET A 1 225 ? 10.362 31.770 -12.136 1.00 34.50 225 MET A O 1
ATOM 1777 N N . GLY A 1 226 ? 12.605 31.541 -12.233 1.00 39.28 226 GLY A N 1
ATOM 1778 C CA . GLY A 1 226 ? 12.882 31.489 -10.795 1.00 39.28 226 GLY A CA 1
ATOM 1779 C C . GLY A 1 226 ? 13.623 32.703 -10.223 1.00 39.28 226 GLY A C 1
ATOM 1780 O O . GLY A 1 226 ? 14.089 32.606 -9.089 1.00 39.28 226 GLY A O 1
ATOM 1781 N N . GLU A 1 227 ? 13.732 33.809 -10.970 1.00 33.12 227 GLU A N 1
ATOM 1782 C CA . GLU A 1 227 ? 14.171 35.127 -10.465 1.00 33.12 227 GLU A CA 1
ATOM 1783 C C . GLU A 1 227 ? 13.000 36.110 -10.337 1.00 33.12 227 GLU A C 1
ATOM 1785 O O . GLU A 1 227 ? 12.161 36.175 -11.266 1.00 33.12 227 GLU A O 1
#

Organism: Fusarium langsethiae (NCBI:txid179993)

InterPro domains:
  IPR043519 Nucleotidyltransferase superfamily [G3DSA:3.30.460.10] (1-99)
  IPR043519 Nucleotidyltransferase superfamily [SSF81301] (8-133)

Radius of gyration: 21.05 Å; chains: 1; bounding box: 52×48×57 Å

Sequence (227 aa):
MQGERYESLRDIFTGIHDLAGFRIVPDYPSGIPKAEGIITQQFDLVKVSKFSSQRDLSLNWKPIFGAFESANYRVKVSDARSLGPYGGILVEIQVLSLAESLFNKLAHDLIYKETAGELSIKDQNMIDISHGLSLCYWICLSSMEGKLEQNPKIPQAVQKAKKVADLPKLVQATPDSESLSGRIPVTTLVRLLENYQTYGLKSDNELRDQLKQVAGREAHWTIEMGE

Foldseek 3Di:
DPDDDQPDPVSVQVPPQAPDEAEDEDLEPVVQVVVVVCDVVQFAWDDKDWDDQADDLVDPADFPLGDQTKIKTWTAHDCPDPVVVRGRGTHIYIYDYQLSVQLCVPCVCVRPVCVPPDDDNVRVVVSSVSSVVSVVVRVVSNVCVVVQVVPPPDDVVVVVVVVPPPVVVVLVVDDDDDDPPADDRVVNVVVLVVCCVVPPDPDPVVSVVVVVVSRVVRVVVVVVVPD